Protein AF-A0A494XCS0-F1 (afdb_monomer_lite)

pLDDT: mean 84.13, std 21.23, range [32.09, 98.69]

Structure (mmCIF, N/CA/C/O backbone):
data_AF-A0A494XCS0-F1
#
_entry.id   AF-A0A494XCS0-F1
#
loop_
_atom_site.group_PDB
_atom_site.id
_atom_site.type_symbol
_atom_site.label_atom_id
_atom_site.label_alt_id
_atom_site.label_comp_id
_atom_site.label_asym_id
_atom_site.label_entity_id
_atom_site.label_seq_id
_atom_site.pdbx_PDB_ins_code
_atom_site.Cartn_x
_atom_site.Cartn_y
_atom_site.Cartn_z
_atom_site.occupancy
_atom_site.B_iso_or_equiv
_atom_site.auth_seq_id
_atom_site.auth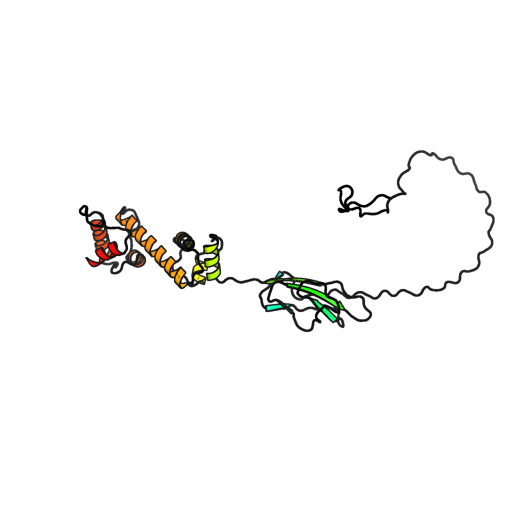_comp_id
_atom_site.auth_asym_id
_atom_site.auth_atom_id
_atom_site.pdbx_PDB_model_num
ATOM 1 N N . MET A 1 1 ? -34.981 42.886 50.801 1.00 44.25 1 MET A N 1
ATOM 2 C CA . MET A 1 1 ? -34.143 43.921 50.151 1.00 44.25 1 MET A CA 1
ATOM 3 C C . MET A 1 1 ? -32.702 43.506 50.412 1.00 44.25 1 MET A C 1
ATOM 5 O O . MET A 1 1 ? -32.389 43.327 51.576 1.00 44.25 1 MET A O 1
ATOM 9 N N . LEU A 1 2 ? -31.842 43.174 49.447 1.00 39.22 2 LEU A N 1
ATOM 10 C CA . LEU A 1 2 ? -31.643 43.667 48.072 1.00 39.22 2 LEU A CA 1
ATOM 11 C C . LEU A 1 2 ? -31.700 42.529 47.014 1.00 39.22 2 LEU A C 1
ATOM 13 O O . LEU A 1 2 ? -31.636 41.365 47.403 1.00 39.22 2 LEU A O 1
ATOM 17 N N . PRO A 1 3 ? -31.879 42.833 45.710 1.00 44.22 3 PRO A N 1
ATOM 18 C CA . PRO A 1 3 ? -32.123 41.836 44.663 1.00 44.22 3 PRO A CA 1
ATOM 19 C C . PRO A 1 3 ? -30.837 41.213 44.088 1.00 44.22 3 PRO A C 1
ATOM 21 O O . PRO A 1 3 ? -29.796 41.864 44.036 1.00 44.22 3 PRO A O 1
ATOM 24 N N . ASN A 1 4 ? -30.941 39.963 43.615 1.00 46.53 4 ASN A N 1
ATOM 25 C CA . ASN A 1 4 ? -29.882 39.249 42.890 1.00 46.53 4 ASN A CA 1
ATOM 26 C C . ASN A 1 4 ? -29.651 39.856 41.495 1.00 46.53 4 ASN A C 1
ATOM 28 O O . ASN A 1 4 ? -30.606 40.084 40.752 1.00 46.53 4 ASN A O 1
ATOM 32 N N . GLY A 1 5 ? -28.381 40.054 41.127 1.00 49.25 5 GLY A N 1
ATOM 33 C CA . GLY A 1 5 ? -27.958 40.261 39.739 1.00 49.25 5 GLY A CA 1
ATOM 34 C C . GLY A 1 5 ? -28.078 38.971 38.917 1.00 49.25 5 GLY A C 1
ATOM 35 O O . GLY A 1 5 ? -28.035 37.868 39.464 1.00 49.25 5 GLY A O 1
ATOM 36 N N . ALA A 1 6 ? -28.265 39.113 37.603 1.00 50.50 6 ALA A N 1
ATOM 37 C CA . ALA A 1 6 ? -28.628 38.041 36.668 1.00 50.50 6 ALA A CA 1
ATOM 38 C C . ALA A 1 6 ? -27.500 37.038 36.326 1.00 50.50 6 ALA A C 1
ATOM 40 O O . ALA A 1 6 ? -27.641 36.253 35.393 1.00 50.50 6 ALA A O 1
ATOM 41 N N . ASP A 1 7 ? -26.393 37.035 37.062 1.00 53.16 7 ASP A N 1
ATOM 42 C CA . ASP A 1 7 ? -25.199 36.234 36.782 1.00 53.16 7 ASP A CA 1
ATOM 43 C C . ASP A 1 7 ? -24.712 35.382 37.966 1.00 53.16 7 ASP A C 1
ATOM 45 O O . ASP A 1 7 ? -23.743 34.640 37.818 1.00 53.16 7 ASP A O 1
ATOM 49 N N . GLY A 1 8 ? -25.398 35.412 39.118 1.00 52.16 8 GLY A N 1
ATOM 50 C CA . GLY A 1 8 ? -25.237 34.415 40.189 1.00 52.16 8 GLY A CA 1
ATOM 51 C C . GLY A 1 8 ? -23.804 34.206 40.703 1.00 52.16 8 GLY A C 1
ATOM 52 O O . GLY A 1 8 ? -23.507 33.142 41.247 1.00 52.16 8 GLY A O 1
ATOM 53 N N . LYS A 1 9 ? -22.901 35.181 40.532 1.00 43.00 9 LYS A N 1
ATOM 54 C CA . LYS A 1 9 ? -21.470 35.009 40.805 1.00 43.00 9 LYS A CA 1
ATOM 55 C C . LYS A 1 9 ? -20.988 35.958 41.896 1.00 43.00 9 LYS A C 1
ATOM 57 O O . LYS A 1 9 ? -20.890 37.163 41.699 1.00 43.00 9 LYS A O 1
ATOM 62 N N . PHE A 1 10 ? -20.603 35.383 43.032 1.00 41.12 10 PHE A N 1
ATOM 63 C CA . PHE A 1 10 ? -19.776 36.042 44.041 1.00 41.12 10 PHE A CA 1
ATOM 64 C C . PHE A 1 10 ? -18.320 35.566 43.900 1.00 41.12 10 PHE A C 1
ATOM 66 O O . PHE A 1 10 ? -18.038 34.376 44.003 1.00 41.12 10 PHE A O 1
ATOM 73 N N . GLY A 1 11 ? -17.392 36.501 43.679 1.00 45.56 11 GLY A N 1
ATOM 74 C CA . GLY A 1 11 ? -16.050 36.446 44.281 1.00 45.56 11 GLY A CA 1
ATOM 75 C C . GLY A 1 11 ? -15.034 35.389 43.828 1.00 45.56 11 GLY A C 1
ATOM 76 O O . GLY A 1 11 ? -14.116 35.129 44.590 1.00 45.56 11 GLY A O 1
ATOM 77 N N . GLY A 1 12 ? -15.157 34.806 42.632 1.00 41.78 12 GLY A N 1
ATOM 78 C CA . GLY A 1 12 ? -14.080 34.099 41.918 1.00 41.78 12 GLY A CA 1
ATOM 79 C C . GLY A 1 12 ? -12.970 33.419 42.740 1.00 41.78 12 GLY A C 1
ATOM 80 O O . GLY A 1 12 ? -11.843 33.878 42.666 1.00 41.78 12 GLY A O 1
ATOM 81 N N . GLN A 1 13 ? -13.253 32.304 43.423 1.00 36.84 13 GLN A N 1
ATOM 82 C CA . GLN A 1 13 ? -12.322 31.194 43.707 1.00 36.84 13 GLN A CA 1
ATOM 83 C C . GLN A 1 13 ? -13.136 29.909 43.959 1.00 36.84 13 GLN A C 1
ATOM 85 O O . GLN A 1 13 ? -14.284 29.963 44.395 1.00 36.84 13 GLN A O 1
ATOM 90 N N . ALA A 1 14 ? -12.573 28.756 43.593 1.00 40.62 14 ALA A N 1
ATOM 91 C CA . ALA A 1 14 ? -13.267 27.475 43.492 1.00 40.62 14 ALA A CA 1
ATOM 92 C C . ALA A 1 14 ? -13.633 26.833 44.848 1.00 40.62 14 ALA A C 1
ATOM 94 O O . ALA A 1 14 ? -12.813 26.771 45.756 1.00 40.62 14 ALA A O 1
ATOM 95 N N . ASN A 1 15 ? -14.854 26.289 44.897 1.00 36.31 15 ASN A N 1
ATOM 96 C CA . ASN A 1 15 ? -15.324 25.107 45.632 1.00 36.31 15 ASN A CA 1
ATOM 97 C C . ASN A 1 15 ? -14.852 24.891 47.081 1.00 36.31 15 ASN A C 1
ATOM 99 O O . ASN A 1 15 ? -13.833 24.258 47.353 1.00 36.31 15 ASN A O 1
ATOM 103 N N . ALA A 1 16 ? -15.731 25.253 48.017 1.00 38.66 16 ALA A N 1
ATOM 104 C CA . ALA A 1 16 ? -15.763 24.666 49.347 1.00 38.66 16 ALA A CA 1
ATOM 105 C C . ALA A 1 16 ? -16.298 23.226 49.275 1.00 38.66 16 ALA A C 1
ATOM 107 O O . ALA A 1 16 ? -17.492 23.002 49.084 1.00 38.66 16 ALA A O 1
ATOM 108 N N . THR A 1 17 ? -15.430 22.234 49.466 1.00 44.25 17 THR A N 1
ATOM 109 C CA . THR A 1 17 ? -15.834 20.925 49.995 1.00 44.25 17 THR A CA 1
ATOM 110 C C . THR A 1 17 ? -14.647 20.281 50.703 1.00 44.25 17 THR A C 1
ATOM 112 O O . THR A 1 17 ? -13.853 19.587 50.077 1.00 44.25 17 THR A O 1
ATOM 115 N N . ARG A 1 18 ? -14.503 20.524 52.010 1.00 39.81 18 ARG A N 1
ATOM 116 C CA . ARG A 1 18 ? -13.923 19.560 52.956 1.00 39.81 18 ARG A CA 1
ATOM 117 C C . ARG A 1 18 ? -14.084 20.055 54.392 1.00 39.81 18 ARG A C 1
ATOM 119 O O . ARG A 1 18 ? -13.425 20.988 54.824 1.00 39.81 18 ARG A O 1
ATOM 126 N N . ASP A 1 19 ? -14.960 19.344 55.086 1.00 42.66 19 ASP A N 1
ATOM 127 C CA . ASP A 1 19 ? -14.614 18.738 56.368 1.00 42.66 19 ASP A CA 1
ATOM 128 C C . ASP A 1 19 ? -14.534 19.674 57.584 1.00 42.66 19 ASP A C 1
ATOM 130 O O . ASP A 1 19 ? -13.482 20.096 58.053 1.00 42.66 19 ASP A O 1
ATOM 134 N N . LEU A 1 20 ? -15.716 19.931 58.143 1.00 43.88 20 LEU A N 1
ATOM 135 C CA . LEU A 1 20 ? -15.980 20.580 59.429 1.00 43.88 20 LEU A CA 1
ATOM 136 C C . LEU A 1 20 ? -15.646 19.677 60.646 1.00 43.88 20 LEU A C 1
ATOM 138 O O . LEU A 1 20 ? -16.282 19.787 61.692 1.00 43.88 20 LEU A O 1
ATOM 142 N N . LEU A 1 21 ? -14.665 18.777 60.534 1.00 51.62 21 LEU A N 1
ATOM 143 C CA . LEU A 1 21 ? -14.328 17.778 61.558 1.00 51.62 21 LEU A CA 1
ATOM 144 C C . LEU A 1 21 ? -12.849 17.810 61.954 1.00 51.62 21 LEU A C 1
ATOM 146 O O . LEU A 1 21 ? -12.192 16.777 61.964 1.00 51.62 21 LEU A O 1
ATOM 150 N N . LEU A 1 22 ? -12.301 18.972 62.325 1.00 45.88 22 LEU A N 1
ATOM 151 C CA . LEU A 1 22 ? -11.052 18.966 63.098 1.00 45.88 22 LEU A CA 1
ATOM 152 C C . LEU A 1 22 ? -10.824 20.246 63.912 1.00 45.88 22 LEU A C 1
ATOM 154 O O . LEU 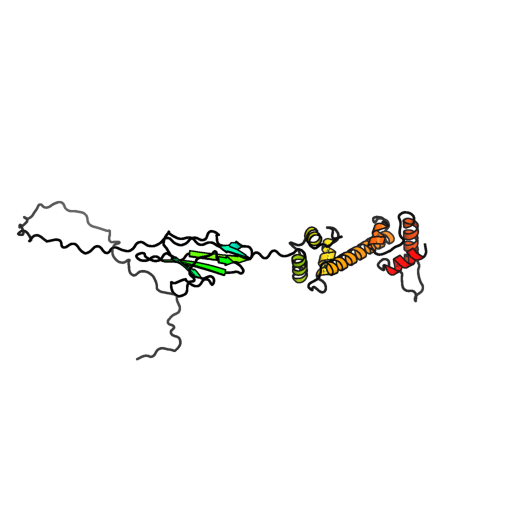A 1 22 ? -9.888 21.003 63.670 1.00 45.88 22 LEU A O 1
ATOM 158 N N . THR A 1 23 ? -11.650 20.485 64.930 1.00 42.84 23 THR A N 1
ATOM 159 C CA . THR A 1 23 ? -11.300 21.426 66.004 1.00 42.84 23 THR A CA 1
ATOM 160 C C . THR A 1 23 ? -11.592 20.821 67.373 1.00 42.84 23 THR A C 1
ATOM 162 O O . THR A 1 23 ? -12.741 20.589 67.734 1.00 42.84 23 THR A O 1
ATOM 165 N N . GLY A 1 24 ? -10.525 20.604 68.153 1.00 44.47 24 GLY A N 1
ATOM 166 C CA . GLY A 1 24 ? -10.628 20.568 69.613 1.00 44.47 24 GLY A CA 1
ATOM 167 C C . GLY A 1 24 ? -9.904 19.449 70.361 1.00 44.47 24 GLY A C 1
ATOM 168 O O . GLY A 1 24 ? -10.514 18.908 71.273 1.00 44.47 24 GLY A O 1
ATOM 169 N N . ALA A 1 25 ? -8.642 19.099 70.055 1.00 43.03 25 ALA A N 1
ATOM 170 C CA . ALA A 1 25 ? -7.851 18.290 71.006 1.00 43.03 25 ALA A CA 1
ATOM 171 C C . ALA A 1 25 ? -6.312 18.335 70.864 1.00 43.03 25 ALA A C 1
ATOM 173 O O . ALA A 1 25 ? -5.657 17.351 71.172 1.00 43.03 25 ALA A O 1
ATOM 174 N N . TYR A 1 26 ? -5.699 19.439 70.440 1.00 36.28 26 TYR A N 1
ATOM 175 C CA . TYR A 1 26 ? -4.240 19.657 70.502 1.00 36.28 26 TYR A CA 1
ATOM 176 C C . TYR A 1 26 ? -4.077 21.193 70.553 1.00 36.28 26 TYR A C 1
ATOM 178 O O . TYR A 1 26 ? -4.692 21.863 69.739 1.00 36.28 26 TYR A O 1
ATOM 186 N N . GLU A 1 27 ? -3.412 21.897 71.471 1.00 37.56 27 GLU A N 1
ATOM 187 C CA . GLU A 1 27 ? -2.329 21.605 72.401 1.00 37.56 27 GLU A CA 1
ATOM 188 C C . GLU A 1 27 ? -2.385 22.635 73.553 1.00 37.56 27 GLU A C 1
ATOM 190 O O . GLU A 1 27 ? -2.537 23.831 73.314 1.00 37.56 27 GLU A O 1
ATOM 195 N N . ALA A 1 28 ? -2.198 22.207 74.801 1.00 36.50 28 ALA A N 1
ATOM 196 C CA . ALA A 1 28 ? -1.764 23.098 75.878 1.00 36.50 28 ALA A CA 1
ATOM 197 C C . ALA A 1 28 ? -0.817 22.322 76.797 1.00 36.50 28 ALA A C 1
ATOM 199 O O . ALA A 1 28 ? -1.222 21.716 77.787 1.00 36.50 28 ALA A O 1
ATOM 200 N N . LYS A 1 29 ? 0.469 22.300 76.439 1.00 37.88 29 LYS A N 1
ATOM 201 C CA . LYS A 1 29 ? 1.543 21.957 77.373 1.00 37.88 29 LYS A CA 1
ATOM 202 C C . LYS A 1 29 ? 2.284 23.242 77.703 1.00 37.88 29 LYS A C 1
ATOM 204 O O . LYS A 1 29 ? 2.969 23.758 76.830 1.00 37.88 29 LYS A O 1
ATOM 209 N N . GLN A 1 30 ? 2.179 23.711 78.947 1.00 33.72 30 GLN A N 1
ATOM 210 C CA . GLN A 1 30 ? 3.335 24.016 79.799 1.00 33.72 30 GLN A CA 1
ATOM 211 C C . GLN A 1 30 ? 2.914 24.514 81.197 1.00 33.72 30 GLN A C 1
ATOM 213 O O . GLN A 1 30 ? 2.003 25.320 81.332 1.00 33.72 30 GLN A O 1
ATOM 218 N N . GLN A 1 31 ? 3.672 24.036 82.194 1.00 38.94 31 GLN A N 1
ATOM 219 C CA . GLN A 1 31 ? 3.779 24.476 83.597 1.00 38.94 31 GLN A CA 1
ATOM 220 C C . GLN A 1 31 ? 2.720 24.003 84.613 1.00 38.94 31 GLN A C 1
ATOM 222 O O . GLN A 1 31 ? 1.804 24.735 84.964 1.00 38.94 31 GLN A O 1
ATOM 227 N N . TYR A 1 32 ? 2.963 22.835 85.227 1.00 45.12 32 TYR A N 1
ATOM 228 C CA . TYR A 1 32 ? 2.692 22.639 86.659 1.00 45.12 32 TYR A CA 1
ATOM 229 C C . TYR A 1 32 ? 3.578 21.526 87.257 1.00 45.12 32 TYR A C 1
ATOM 231 O O . TYR A 1 32 ? 3.735 20.460 86.664 1.00 45.12 32 TYR A O 1
ATOM 239 N N . VAL A 1 33 ? 4.175 21.801 88.422 1.00 39.00 33 VAL A N 1
ATOM 240 C CA . VAL A 1 33 ? 5.059 20.928 89.225 1.00 39.00 33 VAL A CA 1
ATOM 241 C C . VAL A 1 33 ? 4.257 20.441 90.445 1.00 39.00 33 VAL A C 1
ATOM 243 O O . VAL A 1 33 ? 3.509 21.242 91.006 1.00 39.00 33 VAL A O 1
ATOM 246 N N . PRO A 1 34 ? 4.357 19.168 90.879 1.00 44.22 34 PRO A N 1
ATOM 247 C CA . PRO A 1 34 ? 3.376 18.589 91.794 1.00 44.22 34 PRO A CA 1
ATOM 248 C C . PRO A 1 34 ? 3.700 18.879 93.267 1.00 44.22 34 PRO A C 1
ATOM 250 O O . PRO A 1 34 ? 4.863 18.786 93.663 1.00 44.22 34 PRO A O 1
ATOM 253 N N . PRO A 1 35 ? 2.687 19.082 94.127 1.00 39.09 35 PRO A N 1
ATOM 254 C CA . PRO A 1 35 ? 2.789 18.765 95.540 1.00 39.09 35 PRO A CA 1
ATOM 255 C C . PRO A 1 35 ? 2.138 17.404 95.842 1.00 39.09 35 PRO A C 1
ATOM 257 O O . PRO A 1 35 ? 1.202 16.962 95.177 1.00 39.09 35 PRO A O 1
ATOM 260 N N . GLY A 1 36 ? 2.702 16.708 96.830 1.00 37.69 36 GLY A N 1
ATOM 261 C CA . GLY A 1 36 ? 2.400 15.320 97.170 1.00 37.69 36 GLY A CA 1
ATOM 262 C C . GLY A 1 36 ? 0.982 15.036 97.681 1.00 37.69 36 GLY A C 1
ATOM 263 O O . GLY A 1 36 ? 0.208 15.929 98.012 1.00 37.69 36 GLY A O 1
ATOM 264 N N . LYS A 1 37 ? 0.679 13.732 97.749 1.00 42.69 37 LYS A N 1
ATOM 265 C CA . LYS A 1 37 ? -0.564 13.122 98.254 1.00 42.69 37 LYS A CA 1
ATOM 266 C C . LYS A 1 37 ? -1.113 13.785 99.530 1.00 42.69 37 LYS A C 1
ATOM 268 O O . LYS A 1 37 ? -0.420 13.782 100.546 1.00 42.69 37 LYS A O 1
ATOM 273 N N . PRO A 1 38 ? -2.418 14.101 99.544 1.00 36.12 38 PRO A N 1
ATOM 274 C CA . PRO A 1 38 ? -3.257 13.986 100.732 1.00 36.12 38 PRO A CA 1
ATOM 275 C C . PRO A 1 38 ? -4.215 12.784 100.619 1.00 36.12 38 PRO A C 1
ATOM 277 O O . PRO A 1 38 ? -4.788 12.508 99.566 1.00 36.12 38 PRO A O 1
ATOM 280 N N . SER A 1 39 ? -4.365 12.059 101.728 1.00 36.59 39 SER A N 1
ATOM 281 C CA . SER A 1 39 ? -5.284 10.929 101.913 1.00 36.59 39 SER A CA 1
ATOM 282 C C . SER A 1 39 ? -6.772 11.321 101.906 1.00 36.59 39 SER A C 1
ATOM 284 O O . SER A 1 39 ? -7.140 12.442 102.240 1.00 36.59 39 SER A O 1
ATOM 286 N N . LYS A 1 40 ? -7.580 10.308 101.557 1.00 40.75 40 LYS A N 1
ATOM 287 C CA . LYS A 1 40 ? -9.049 10.153 101.460 1.00 40.75 40 LYS A CA 1
ATOM 288 C C . LYS A 1 40 ? -9.952 11.024 102.361 1.00 40.75 40 LYS A C 1
ATOM 290 O O . LYS A 1 40 ? -9.694 11.173 103.552 1.00 40.75 40 LYS A O 1
ATOM 295 N N . LYS A 1 41 ? -11.120 11.401 101.815 1.00 32.09 41 LYS A N 1
ATOM 296 C CA . LYS A 1 41 ? -12.371 11.708 102.546 1.00 32.09 41 LYS A CA 1
ATOM 297 C C . LYS A 1 41 ? -13.424 10.619 102.205 1.00 32.09 41 LYS A C 1
ATOM 299 O O . LYS A 1 41 ? -13.352 10.119 101.085 1.00 32.09 41 LYS A O 1
ATOM 304 N N . PRO A 1 42 ? -14.312 10.190 103.130 1.00 42.06 42 PRO A N 1
ATOM 305 C CA . PRO A 1 42 ? -15.092 8.951 102.992 1.00 42.06 42 PRO A CA 1
ATOM 306 C C . PRO A 1 42 ? -16.210 9.028 101.946 1.00 42.06 42 PRO A C 1
ATOM 308 O O . PRO A 1 42 ? -16.810 10.083 101.758 1.00 42.06 42 PRO A O 1
ATOM 311 N N . GLU A 1 43 ? -16.454 7.884 101.314 1.00 40.22 43 GLU A N 1
ATOM 312 C CA . GLU A 1 43 ? -17.456 7.594 100.285 1.00 40.22 43 GLU A CA 1
ATOM 313 C C . GLU A 1 43 ? -18.791 7.236 100.963 1.00 40.22 43 GLU A C 1
ATOM 315 O O . GLU A 1 43 ? -18.814 6.441 101.903 1.00 40.22 43 GLU A O 1
ATOM 320 N N . GLU A 1 44 ? -19.878 7.878 100.541 1.00 42.22 44 GLU A N 1
ATOM 321 C CA . GLU A 1 44 ? -21.247 7.636 101.013 1.00 42.22 44 GLU A CA 1
ATOM 322 C C . GLU A 1 44 ? -21.906 6.665 100.016 1.00 42.22 44 GLU A C 1
ATOM 324 O O . GLU A 1 44 ? -21.956 6.962 98.824 1.00 42.22 44 GLU A O 1
ATOM 329 N N . GLU A 1 45 ? -22.315 5.472 100.466 1.00 42.69 45 GLU A N 1
ATOM 330 C CA . GLU A 1 45 ? -22.890 4.434 99.593 1.00 42.69 45 GLU A CA 1
ATOM 331 C C . GLU A 1 45 ? -24.277 4.844 99.066 1.00 42.69 45 GLU A C 1
ATOM 333 O O . GLU A 1 45 ? -25.216 5.061 99.833 1.00 42.69 45 GLU A O 1
ATOM 338 N N . GLU A 1 46 ? -24.411 4.911 97.740 1.00 43.00 46 GLU A N 1
ATOM 339 C CA . GLU A 1 46 ? -25.680 5.121 97.038 1.00 43.00 46 GLU A CA 1
ATOM 340 C C . GLU A 1 46 ? -26.479 3.794 96.965 1.00 43.00 46 GLU A C 1
ATOM 342 O O . GLU A 1 46 ? -25.890 2.738 96.711 1.00 43.00 46 GLU A O 1
ATOM 347 N N . PRO A 1 47 ? -27.809 3.787 97.189 1.00 49.91 47 PRO A N 1
ATOM 348 C CA . PRO A 1 47 ? -28.608 2.558 97.155 1.00 49.91 47 PRO A CA 1
ATOM 349 C C . PRO A 1 47 ? -28.672 1.931 95.744 1.00 49.91 47 PRO A C 1
ATOM 351 O O . PRO A 1 47 ? -28.646 2.652 94.745 1.00 49.91 47 PRO A O 1
ATOM 354 N N . PRO A 1 48 ? -28.798 0.592 95.623 1.00 51.94 48 PRO A N 1
ATOM 355 C CA . PRO A 1 48 ? -28.662 -0.096 94.341 1.00 51.94 48 PRO A CA 1
ATOM 356 C C . PRO A 1 48 ? -29.804 0.225 93.362 1.00 51.94 48 PRO A C 1
ATOM 358 O O . PRO A 1 48 ? -30.986 0.138 93.701 1.00 51.94 48 PRO A O 1
ATOM 361 N N . ALA A 1 49 ? -29.431 0.544 92.120 1.00 51.38 49 ALA A N 1
ATOM 362 C CA . ALA A 1 49 ? -30.339 0.808 91.005 1.00 51.38 49 ALA A CA 1
ATOM 363 C C . ALA A 1 49 ? -31.147 -0.445 90.580 1.00 51.38 49 ALA A C 1
ATOM 365 O O . ALA A 1 49 ? -30.629 -1.564 90.648 1.00 51.38 49 ALA A O 1
ATOM 366 N N . PRO A 1 50 ? -32.400 -0.292 90.102 1.00 52.25 50 PRO A N 1
ATOM 367 C CA . PRO A 1 50 ? -33.219 -1.414 89.646 1.00 52.25 50 PRO A CA 1
ATOM 368 C C . PRO A 1 50 ? -32.655 -2.060 88.368 1.00 52.25 50 PRO A C 1
ATOM 370 O O . PRO A 1 50 ? -32.162 -1.379 87.469 1.00 52.25 50 PRO A O 1
ATOM 373 N N . ALA A 1 51 ? -32.751 -3.390 88.281 1.00 53.56 51 ALA A N 1
ATOM 374 C CA . ALA A 1 51 ? -32.226 -4.184 87.173 1.00 53.56 51 ALA A CA 1
ATOM 375 C C . ALA A 1 51 ? -32.868 -3.813 85.819 1.00 53.56 51 ALA A C 1
ATOM 377 O O . ALA A 1 51 ? -34.087 -3.873 85.652 1.00 53.56 51 ALA A O 1
ATOM 378 N N . SER A 1 52 ? -32.023 -3.471 84.843 1.00 51.69 52 SER A N 1
ATOM 379 C CA . SER A 1 52 ? -32.411 -3.198 83.456 1.00 51.69 52 SER A CA 1
ATOM 380 C C . SER A 1 52 ? -32.765 -4.499 82.729 1.00 51.69 52 SER A C 1
ATOM 382 O O . SER A 1 52 ? -31.952 -5.423 82.669 1.00 51.69 52 SER A O 1
ATOM 384 N N . THR A 1 53 ? -33.972 -4.585 82.168 1.00 52.97 53 THR A N 1
ATOM 385 C CA . THR A 1 53 ? -34.368 -5.684 81.276 1.00 52.97 53 THR A CA 1
ATOM 386 C C . THR A 1 53 ? -33.986 -5.320 79.840 1.00 52.97 53 THR A C 1
ATOM 388 O O . THR A 1 53 ? -34.485 -4.354 79.270 1.00 52.97 53 THR A O 1
ATOM 391 N N . TYR A 1 54 ? -33.054 -6.077 79.259 1.00 60.12 54 TYR A N 1
ATOM 392 C CA . TYR A 1 54 ? -32.617 -5.908 77.872 1.00 60.12 54 TYR A CA 1
ATOM 393 C C . TYR A 1 54 ? -33.712 -6.392 76.912 1.00 60.12 54 TYR A C 1
ATOM 395 O O . TYR A 1 54 ? -34.048 -7.576 76.900 1.00 60.12 54 TYR A O 1
ATOM 403 N N . VAL A 1 55 ? -34.254 -5.487 76.094 1.00 59.97 55 VAL A N 1
ATOM 404 C CA . VAL A 1 55 ? -35.080 -5.845 74.932 1.00 59.97 55 VAL A CA 1
ATOM 405 C C . VAL A 1 55 ? -34.152 -5.888 73.710 1.00 59.97 55 VAL A C 1
ATOM 407 O O . VAL A 1 55 ? -33.553 -4.857 73.396 1.00 59.97 55 VAL A O 1
ATOM 410 N N . PRO A 1 56 ? -33.983 -7.036 73.025 1.00 60.69 56 PRO A N 1
ATOM 411 C CA . PRO A 1 56 ? -33.143 -7.106 71.835 1.00 60.69 56 PRO A CA 1
ATOM 412 C C . PRO A 1 56 ? -33.733 -6.241 70.717 1.00 60.69 56 PRO A C 1
ATOM 414 O O . PRO A 1 56 ? -34.908 -6.354 70.366 1.00 60.69 56 PRO A O 1
ATOM 417 N N . ILE A 1 57 ? -32.899 -5.364 70.164 1.00 68.62 57 ILE A N 1
ATOM 418 C CA . ILE A 1 57 ? -33.201 -4.566 68.972 1.00 68.62 57 ILE A CA 1
ATOM 419 C C . ILE A 1 57 ? -33.249 -5.547 67.783 1.00 68.62 57 ILE A C 1
ATOM 421 O O . ILE A 1 57 ? -32.342 -6.376 67.688 1.00 68.62 57 ILE A O 1
ATOM 425 N N . PRO A 1 58 ? -34.258 -5.513 66.888 1.00 64.00 58 PRO A N 1
ATOM 426 C CA . PRO A 1 58 ? -34.277 -6.398 65.727 1.00 64.00 58 PRO A CA 1
ATOM 427 C C . PRO A 1 58 ? -33.035 -6.163 64.860 1.00 64.00 58 PRO A C 1
ATOM 429 O O . PRO A 1 58 ? -32.704 -5.027 64.517 1.00 64.00 58 PRO A O 1
ATOM 432 N N . GLU A 1 59 ? -32.339 -7.248 64.534 1.00 64.38 59 GLU A N 1
ATOM 433 C CA . GLU A 1 59 ? -31.121 -7.239 63.732 1.00 64.38 59 GLU A CA 1
ATOM 434 C C . GLU A 1 59 ? -31.445 -6.760 62.309 1.00 64.38 59 GLU A C 1
ATOM 436 O O . GLU A 1 59 ? -32.228 -7.377 61.584 1.00 64.38 59 GLU A O 1
ATOM 441 N N . VAL A 1 60 ? -30.879 -5.619 61.908 1.00 63.91 60 VAL A N 1
ATOM 442 C CA . VAL A 1 60 ? -31.006 -5.111 60.538 1.00 63.91 60 VAL A CA 1
ATOM 443 C C . VAL A 1 60 ? -30.119 -5.975 59.644 1.00 63.91 60 VAL A C 1
ATOM 445 O O . VAL A 1 60 ? -28.929 -5.709 59.492 1.00 63.91 60 VAL A O 1
ATOM 448 N N . VAL A 1 61 ? -30.689 -7.030 59.063 1.00 68.56 61 VAL A N 1
ATOM 449 C CA . VAL A 1 61 ? -30.011 -7.859 58.060 1.00 68.56 61 VAL A CA 1
ATOM 450 C C . VAL A 1 61 ? -29.819 -7.049 56.779 1.00 68.56 61 VAL A C 1
ATOM 452 O O . VAL A 1 61 ? -30.745 -6.847 55.994 1.00 68.56 61 VAL A O 1
ATOM 455 N N . THR A 1 62 ? -28.611 -6.534 56.564 1.00 70.44 62 THR A N 1
ATOM 456 C CA . THR A 1 62 ? -28.255 -5.885 55.302 1.00 70.44 62 THR A CA 1
ATOM 457 C C . THR A 1 62 ? -28.074 -6.961 54.222 1.00 70.44 62 THR A C 1
ATOM 459 O O . THR A 1 62 ? -27.268 -7.875 54.403 1.00 70.44 62 THR A O 1
ATOM 462 N N . PRO A 1 63 ? -28.821 -6.911 53.101 1.00 78.69 63 PRO A N 1
ATOM 463 C CA . PRO A 1 63 ? -28.678 -7.910 52.049 1.00 78.69 63 PRO A CA 1
ATOM 464 C C . PRO A 1 63 ? -27.271 -7.858 51.443 1.00 78.69 63 PRO A C 1
ATOM 466 O O . PRO A 1 63 ? -26.727 -6.775 51.205 1.00 78.69 63 PRO A O 1
ATOM 469 N N . SER A 1 64 ? -26.691 -9.033 51.187 1.00 88.69 64 SER A N 1
ATOM 470 C CA . SER A 1 64 ? -25.379 -9.163 50.542 1.00 88.69 64 SER A CA 1
ATOM 471 C C . SER A 1 64 ? -25.413 -8.609 49.110 1.00 88.69 64 SER A C 1
ATOM 473 O O . SER A 1 64 ? -26.435 -8.712 48.424 1.00 88.69 64 SER A O 1
ATOM 475 N N . GLN A 1 65 ? -24.308 -8.005 48.666 1.00 94.56 65 GLN A N 1
ATOM 476 C CA . GLN A 1 65 ? -24.168 -7.442 47.320 1.00 94.56 65 GLN A CA 1
ATOM 477 C C . GLN A 1 65 ? -23.662 -8.497 46.333 1.00 94.56 65 GLN A C 1
ATOM 479 O O . GLN A 1 65 ? -22.762 -9.274 46.653 1.00 94.56 65 GLN A O 1
ATOM 484 N N . LEU A 1 66 ? -24.238 -8.526 45.130 1.00 96.75 66 LEU A N 1
ATOM 485 C CA . LEU A 1 66 ? -23.758 -9.377 44.044 1.00 96.75 66 LEU A CA 1
ATOM 486 C C . LEU A 1 66 ? -22.361 -8.965 43.571 1.00 96.75 66 LEU A C 1
ATOM 488 O O . LEU A 1 66 ? -22.038 -7.781 43.490 1.00 96.75 66 LEU A O 1
ATOM 492 N N . ALA A 1 67 ? -21.561 -9.956 43.176 1.00 97.06 67 ALA A N 1
ATOM 493 C CA . ALA A 1 67 ? -20.307 -9.703 42.480 1.00 97.06 67 ALA A CA 1
ATOM 494 C C . ALA A 1 67 ? -20.557 -9.030 41.120 1.00 97.06 67 ALA A C 1
ATOM 496 O O . ALA A 1 67 ? -21.524 -9.352 40.422 1.00 97.06 67 ALA A O 1
ATOM 497 N N . THR A 1 68 ? -19.661 -8.119 40.742 1.00 98.12 68 THR A N 1
ATOM 498 C CA . THR A 1 68 ? -19.661 -7.451 39.435 1.00 98.12 68 THR A CA 1
ATOM 499 C C . THR A 1 68 ? -19.582 -8.481 38.303 1.00 98.12 68 THR A C 1
ATOM 501 O O . THR A 1 68 ? -18.774 -9.410 38.400 1.00 98.12 68 THR A O 1
ATOM 504 N N . PRO A 1 69 ? -20.379 -8.334 37.226 1.00 98.19 69 PRO A N 1
ATOM 505 C CA . PRO A 1 69 ? -20.229 -9.152 36.033 1.00 98.19 69 PRO A CA 1
ATOM 506 C C . PRO A 1 69 ? -18.808 -9.096 35.474 1.00 98.19 69 PRO A C 1
ATOM 508 O O . PRO A 1 69 ? -18.103 -8.095 35.618 1.00 98.19 69 PRO A O 1
ATOM 511 N N . THR A 1 70 ? -18.413 -10.150 34.776 1.00 98.12 70 THR A N 1
ATOM 512 C CA . THR A 1 70 ? -17.156 -10.213 34.033 1.00 98.12 70 THR A CA 1
ATOM 513 C C . THR A 1 70 ? -17.428 -10.377 32.546 1.00 98.12 70 THR A C 1
ATOM 515 O O . THR A 1 70 ? -18.384 -11.042 32.149 1.00 98.12 70 THR A O 1
ATOM 518 N N . ALA A 1 71 ? -16.573 -9.773 31.725 1.00 98.19 71 ALA A N 1
ATOM 519 C CA . ALA A 1 71 ? -16.466 -10.082 30.306 1.00 98.19 71 ALA A CA 1
ATOM 520 C C . ALA A 1 71 ? -15.341 -11.106 30.103 1.00 98.19 71 ALA A C 1
ATOM 522 O O . ALA A 1 71 ? -14.320 -11.047 30.792 1.00 98.19 71 ALA A O 1
ATOM 523 N N . ASP A 1 72 ? -15.517 -12.028 29.162 1.00 97.69 72 ASP A N 1
ATOM 524 C CA . ASP A 1 72 ? -14.482 -12.980 28.741 1.00 97.69 72 ASP A CA 1
ATOM 525 C C . ASP A 1 72 ? -13.289 -12.294 28.058 1.00 97.69 72 ASP A C 1
ATOM 527 O O . ASP A 1 72 ? -12.148 -12.740 28.189 1.00 97.69 72 ASP A O 1
ATOM 531 N N . LEU A 1 73 ? -13.551 -11.184 27.368 1.00 97.06 73 LEU A N 1
ATOM 532 C CA . LEU A 1 73 ? -12.564 -10.396 26.653 1.00 97.06 73 LEU A CA 1
ATOM 533 C C . LEU A 1 73 ? -12.276 -9.078 27.373 1.00 97.06 73 LEU A C 1
ATOM 535 O O . LEU A 1 73 ? -13.175 -8.269 27.612 1.00 97.06 73 LEU A O 1
ATOM 539 N N . ALA A 1 74 ? -11.000 -8.823 27.663 1.00 95.25 74 ALA A N 1
ATOM 540 C CA . ALA A 1 74 ? -10.562 -7.536 28.191 1.00 95.25 74 ALA A CA 1
ATOM 541 C C . ALA A 1 74 ? -10.828 -6.398 27.190 1.00 95.25 74 ALA A C 1
ATOM 543 O O . ALA A 1 74 ? -10.764 -6.595 25.977 1.00 95.25 74 ALA A O 1
ATOM 544 N N . SER A 1 75 ? -11.090 -5.196 27.708 1.00 96.81 75 SER A N 1
ATOM 545 C CA . SER A 1 75 ? -11.193 -3.976 26.900 1.00 96.81 75 SER A CA 1
ATOM 546 C C . SER A 1 75 ? -9.979 -3.796 25.992 1.00 96.81 75 SER A C 1
ATOM 548 O O . SER A 1 75 ? -8.846 -4.058 26.399 1.00 96.81 75 SER A O 1
ATOM 550 N N . GLY A 1 76 ? -10.202 -3.268 24.794 1.00 95.88 76 GLY A N 1
ATOM 551 C CA . GLY A 1 76 ? -9.125 -2.988 23.858 1.00 95.88 76 GLY A CA 1
ATOM 552 C C . GLY A 1 76 ? -9.557 -3.078 22.408 1.00 95.88 76 GLY A C 1
ATOM 553 O O . GLY A 1 76 ? -10.732 -2.941 22.068 1.00 95.88 76 GLY A O 1
ATOM 554 N N . VAL A 1 77 ? -8.568 -3.281 21.547 1.00 94.81 77 VAL A N 1
ATOM 555 C CA . VAL A 1 77 ? -8.789 -3.326 20.108 1.00 94.81 77 VAL A CA 1
ATOM 556 C C . VAL A 1 77 ? -9.101 -4.754 19.677 1.00 94.81 77 VAL A C 1
ATOM 558 O O . VAL A 1 77 ? -8.366 -5.682 20.009 1.00 94.81 77 VAL A O 1
ATOM 561 N N . VAL A 1 78 ? -10.193 -4.925 18.942 1.00 95.44 78 VAL A N 1
ATOM 562 C CA . VAL A 1 78 ? -10.719 -6.220 18.495 1.00 95.44 78 VAL A CA 1
ATOM 563 C C . VAL A 1 78 ? -11.023 -6.186 17.001 1.00 95.44 78 VAL A C 1
ATOM 565 O O . VAL A 1 78 ? -11.053 -5.121 16.389 1.00 95.44 78 VAL A O 1
ATOM 568 N N . GLN A 1 79 ? -11.236 -7.340 16.376 1.00 92.69 79 GLN A N 1
ATOM 569 C CA . GLN A 1 79 ? -11.683 -7.378 14.982 1.00 92.69 79 GLN A CA 1
ATOM 570 C C . GLN A 1 79 ? -13.201 -7.169 14.908 1.00 92.69 79 GLN A C 1
ATOM 572 O O . GLN A 1 79 ? -13.936 -7.486 15.842 1.00 92.69 79 GLN A O 1
ATOM 577 N N . SER A 1 80 ? -13.694 -6.637 13.787 1.00 92.81 80 SER A N 1
ATOM 578 C CA . SER A 1 80 ? -15.144 -6.546 13.581 1.00 92.81 80 SER A CA 1
ATOM 579 C C . SER A 1 80 ? -15.758 -7.949 13.568 1.00 92.81 80 SER A C 1
ATOM 581 O O . SER A 1 80 ? -15.253 -8.843 12.890 1.00 92.81 80 SER A O 1
ATOM 583 N N . GLY A 1 81 ? -16.828 -8.147 14.337 1.00 93.44 81 GLY A N 1
ATOM 584 C CA . GLY A 1 81 ? -17.492 -9.441 14.509 1.00 93.44 81 GLY A CA 1
ATOM 585 C C . GLY A 1 81 ? -17.036 -10.235 15.737 1.00 93.44 81 GLY A C 1
ATOM 586 O O . GLY A 1 81 ? -17.592 -11.303 15.990 1.00 93.44 81 GLY A O 1
ATOM 587 N N . THR A 1 82 ? -16.074 -9.733 16.521 1.00 96.50 82 THR A N 1
ATOM 588 C CA . THR A 1 82 ? -15.683 -10.357 17.794 1.00 96.50 82 THR A CA 1
ATOM 589 C C . THR A 1 82 ? -16.888 -10.482 18.730 1.00 96.50 82 THR A C 1
ATOM 591 O O . THR A 1 82 ? -17.663 -9.541 18.889 1.00 96.50 82 THR A O 1
ATOM 594 N N . GLN A 1 83 ? -17.046 -11.653 19.346 1.00 97.75 83 GLN A N 1
ATOM 595 C CA . GLN A 1 83 ? -18.106 -11.938 20.309 1.00 97.75 83 GLN A CA 1
ATOM 596 C C . GLN A 1 83 ? -17.571 -11.788 21.732 1.00 97.75 83 GLN A C 1
ATOM 598 O O . GLN A 1 83 ? -16.527 -12.350 22.051 1.00 97.75 83 GLN A O 1
ATOM 603 N N . VAL A 1 84 ? -18.293 -11.041 22.565 1.00 98.19 84 VAL A N 1
ATOM 604 C CA . VAL A 1 84 ? -17.990 -10.838 23.984 1.00 98.19 84 VAL A CA 1
ATOM 605 C C . VAL A 1 84 ? -19.051 -11.541 24.816 1.00 98.19 84 VAL A C 1
ATOM 607 O O . VAL A 1 84 ? -20.242 -11.229 24.716 1.00 98.19 84 VAL A O 1
ATOM 610 N N . SER A 1 85 ? -18.618 -12.478 25.648 1.00 98.44 85 SER A N 1
ATOM 611 C CA . SER A 1 85 ? -19.478 -13.206 26.572 1.00 98.44 85 SER A CA 1
ATOM 612 C C . SER A 1 85 ? -19.422 -12.584 27.960 1.00 98.44 85 SER A C 1
ATOM 614 O O . SER A 1 85 ? -18.347 -12.316 28.495 1.00 98.44 85 SER A O 1
ATOM 616 N N . LEU A 1 86 ? -20.588 -12.391 28.572 1.00 98.50 86 LEU A N 1
ATOM 617 C CA . LEU A 1 86 ? -20.712 -11.910 29.944 1.00 98.50 86 LEU A CA 1
ATOM 618 C C . LEU A 1 86 ? -21.005 -13.067 30.901 1.00 98.50 86 LEU A C 1
ATOM 620 O O . LEU A 1 86 ? -21.706 -14.018 30.556 1.00 98.50 86 LEU A O 1
ATOM 624 N N . SER A 1 87 ? -20.475 -12.984 32.116 1.00 98.12 87 SER A N 1
ATOM 625 C CA . SER A 1 87 ? -20.708 -13.947 33.194 1.00 98.12 87 SER A CA 1
ATOM 626 C C . SER A 1 87 ? -20.976 -13.230 34.513 1.00 98.12 87 SER A C 1
ATOM 628 O O . SER A 1 87 ? -20.474 -12.137 34.759 1.00 98.12 87 SER A O 1
ATOM 630 N N . ALA A 1 88 ? -21.789 -13.843 35.370 1.00 97.19 88 ALA A N 1
ATOM 631 C CA . ALA A 1 88 ? -22.100 -13.350 36.708 1.00 97.19 88 ALA A CA 1
ATOM 632 C C . ALA A 1 88 ? -22.339 -14.529 37.660 1.00 97.19 88 ALA A C 1
ATOM 634 O O . ALA A 1 88 ? -22.274 -15.695 37.266 1.00 97.19 88 ALA A O 1
ATOM 635 N N . THR A 1 89 ? -22.620 -14.215 38.925 1.00 95.88 89 THR A N 1
ATOM 636 C CA . THR A 1 89 ? -23.000 -15.211 39.936 1.00 95.88 89 THR A CA 1
ATOM 637 C C . THR A 1 89 ? -24.198 -16.039 39.454 1.00 95.88 89 THR A C 1
ATOM 639 O O . THR A 1 89 ? -25.156 -15.492 38.910 1.00 95.88 89 THR A O 1
ATOM 642 N N . SER A 1 90 ? -24.156 -17.360 39.656 1.00 94.75 90 SER A N 1
ATOM 643 C CA . SER A 1 90 ? -25.237 -18.266 39.249 1.00 94.75 90 SER A CA 1
ATOM 644 C C . SER A 1 90 ? -26.585 -17.840 39.841 1.00 94.75 90 SER A C 1
ATOM 646 O O . SER A 1 90 ? -26.695 -17.658 41.050 1.00 94.75 90 SER A O 1
ATOM 648 N N . GLY A 1 91 ? -27.612 -17.740 38.994 1.00 93.62 91 GLY A N 1
ATOM 649 C CA . GLY A 1 91 ? -28.955 -17.286 39.378 1.00 93.62 91 GLY A CA 1
ATOM 650 C C . GLY A 1 91 ? -29.191 -15.781 39.216 1.00 93.62 91 GLY A C 1
ATOM 651 O O . GLY A 1 91 ? -30.342 -15.350 39.266 1.00 93.62 91 GLY A O 1
ATOM 652 N N . ALA A 1 92 ? -28.145 -14.989 38.960 1.00 97.19 92 ALA A N 1
ATOM 653 C CA . ALA A 1 92 ? -28.290 -13.575 38.645 1.00 97.19 92 ALA A CA 1
ATOM 654 C C . ALA A 1 92 ? -28.644 -13.356 37.165 1.00 97.19 92 ALA A C 1
ATOM 656 O O . ALA A 1 92 ? -28.136 -14.029 36.268 1.00 97.19 92 ALA A O 1
ATOM 657 N N . THR A 1 93 ? -29.490 -12.361 36.906 1.00 98.25 93 THR A N 1
ATOM 658 C CA . THR A 1 93 ? -29.770 -11.836 35.565 1.00 98.25 93 THR A CA 1
ATOM 659 C C . THR A 1 93 ? -28.825 -10.677 35.272 1.00 98.25 93 THR A C 1
ATOM 661 O O . THR A 1 93 ? -28.700 -9.766 36.090 1.00 98.25 93 THR A O 1
ATOM 664 N N . ILE A 1 94 ? -28.180 -10.685 34.106 1.00 98.62 94 ILE A N 1
ATOM 665 C CA . ILE A 1 94 ? -27.310 -9.589 33.667 1.00 98.62 94 ILE A CA 1
ATOM 666 C C . ILE A 1 94 ? -28.105 -8.652 32.752 1.00 98.62 94 ILE A C 1
ATOM 668 O O . ILE A 1 94 ? -28.624 -9.080 31.721 1.00 98.62 94 ILE A O 1
ATOM 672 N N . TYR A 1 95 ? -28.153 -7.372 33.114 1.00 98.56 95 TYR A N 1
ATOM 673 C CA . TYR A 1 95 ? -28.641 -6.276 32.279 1.00 98.56 95 TYR A CA 1
ATOM 674 C C . TYR A 1 95 ? -27.451 -5.508 31.715 1.00 98.56 95 TYR A C 1
ATOM 676 O O . TYR A 1 95 ? -26.536 -5.172 32.466 1.00 98.56 95 TYR A O 1
ATOM 684 N N . TYR A 1 96 ? -27.453 -5.202 30.420 1.00 98.56 96 TYR A N 1
ATOM 685 C CA . TYR A 1 96 ? -26.337 -4.519 29.774 1.00 98.56 96 TYR A CA 1
ATOM 686 C C . TYR A 1 96 ? -26.770 -3.446 28.775 1.00 98.56 96 TYR A C 1
ATOM 688 O O . TYR A 1 96 ? -27.895 -3.427 28.281 1.00 98.56 96 TYR A O 1
ATOM 696 N N . THR A 1 97 ? -25.843 -2.553 28.463 1.00 98.44 97 THR A N 1
ATOM 697 C CA . THR A 1 97 ? -25.945 -1.528 27.418 1.00 98.44 97 THR A CA 1
ATOM 698 C C . THR A 1 97 ? -24.663 -1.554 26.592 1.00 98.44 97 THR A C 1
ATOM 700 O O . THR A 1 97 ? -23.619 -1.981 27.083 1.00 98.44 97 THR A O 1
ATOM 703 N N . THR A 1 98 ? -24.725 -1.124 25.332 1.00 97.75 98 THR A N 1
ATOM 704 C CA . THR A 1 98 ? -23.567 -1.098 24.411 1.00 97.75 98 THR A CA 1
ATOM 705 C C . THR A 1 98 ? -23.140 0.319 24.026 1.00 97.75 98 THR A C 1
ATOM 707 O O . THR A 1 98 ? -22.105 0.516 23.395 1.00 97.75 98 THR A O 1
ATOM 710 N N . ASP A 1 99 ? -23.921 1.327 24.409 1.00 96.50 99 ASP A N 1
ATOM 711 C CA . ASP A 1 99 ? -23.673 2.746 24.139 1.00 96.50 99 ASP A CA 1
ATOM 712 C C . ASP A 1 99 ? -22.903 3.450 25.275 1.00 96.50 99 ASP A C 1
ATOM 714 O O . ASP A 1 99 ? -22.645 4.650 25.212 1.00 96.50 99 ASP A O 1
ATOM 718 N N . GLY A 1 100 ? -22.528 2.712 26.325 1.00 96.62 100 GLY A N 1
ATOM 719 C CA . GLY A 1 100 ? -21.860 3.246 27.509 1.00 96.62 100 GLY A CA 1
ATOM 720 C C . GLY A 1 100 ? -22.782 3.934 28.522 1.00 96.62 100 GLY A C 1
ATOM 721 O O . GLY A 1 100 ? -22.283 4.440 29.536 1.00 96.62 100 GLY A O 1
ATOM 722 N N . SER A 1 101 ? -24.101 3.940 28.318 1.00 97.94 101 SER A N 1
ATOM 723 C CA . SER A 1 101 ? -25.062 4.369 29.342 1.00 97.94 101 SER A CA 1
ATOM 724 C C . SER A 1 101 ? -25.100 3.378 30.515 1.00 97.94 101 SER A C 1
ATOM 726 O O . SER A 1 101 ? -24.725 2.219 30.370 1.00 97.94 101 SER A O 1
ATOM 728 N N . THR A 1 102 ? -25.490 3.811 31.716 1.00 97.75 102 THR A N 1
ATOM 729 C CA . THR A 1 102 ? -25.558 2.900 32.875 1.00 97.75 102 THR A CA 1
ATOM 730 C C . THR A 1 102 ? -26.777 1.973 32.754 1.00 97.75 102 THR A C 1
ATOM 732 O O . THR A 1 102 ? -27.898 2.492 32.696 1.00 97.75 102 THR A O 1
ATOM 735 N N . PRO A 1 103 ? -26.598 0.635 32.747 1.00 97.88 103 PRO A N 1
ATOM 736 C CA . PRO A 1 103 ? -27.711 -0.303 32.680 1.00 97.88 103 PRO A CA 1
ATOM 737 C C . PRO A 1 103 ? -28.528 -0.306 33.976 1.00 97.88 103 PRO A C 1
ATOM 739 O O . PRO A 1 103 ? -28.003 -0.201 35.083 1.00 97.88 103 PRO A O 1
ATOM 742 N N . THR A 1 104 ? -29.829 -0.481 33.819 1.00 96.06 104 THR A N 1
ATOM 743 C CA . THR A 1 104 ? -30.836 -0.702 34.853 1.00 96.06 104 THR A CA 1
ATOM 744 C C . THR A 1 104 ? -31.773 -1.815 34.378 1.00 96.06 104 THR A C 1
ATOM 746 O O . THR A 1 104 ? -31.738 -2.222 33.216 1.00 96.06 104 THR A O 1
ATOM 749 N N . ARG A 1 105 ? -32.682 -2.270 35.249 1.00 95.50 105 ARG A N 1
ATOM 750 C CA . ARG A 1 105 ? -33.731 -3.238 34.874 1.00 95.50 105 ARG A CA 1
ATOM 751 C C . ARG A 1 105 ? -34.679 -2.729 33.776 1.00 95.50 105 ARG A C 1
ATOM 753 O O . ARG A 1 105 ? -35.403 -3.529 33.197 1.00 95.50 105 ARG A O 1
ATOM 760 N N . THR A 1 106 ? -34.731 -1.415 33.533 1.00 92.75 106 THR A N 1
ATOM 761 C CA . THR A 1 106 ? -35.686 -0.795 32.599 1.00 92.75 106 THR A CA 1
ATOM 762 C C . THR A 1 106 ? -35.059 -0.321 31.294 1.00 92.75 106 THR A C 1
ATOM 764 O O . THR A 1 106 ? -35.758 -0.296 30.286 1.00 92.75 106 THR A O 1
ATOM 767 N N . ASN A 1 107 ? -33.777 0.060 31.289 1.00 93.00 107 ASN A N 1
ATOM 768 C CA . ASN A 1 107 ? -33.077 0.509 30.078 1.00 93.00 107 ASN A CA 1
ATOM 769 C C . ASN A 1 107 ? -32.079 -0.526 29.525 1.00 93.00 107 ASN A C 1
ATOM 771 O O . ASN A 1 107 ? -31.647 -0.390 28.383 1.00 93.00 107 ASN A O 1
ATOM 775 N N . GLY A 1 108 ? -31.699 -1.530 30.324 1.00 94.38 108 GLY A N 1
ATOM 776 C CA . GLY A 1 108 ? -30.710 -2.531 29.956 1.00 94.38 108 GLY A CA 1
ATOM 777 C C . GLY A 1 108 ? -31.330 -3.691 29.186 1.00 94.38 108 GLY A C 1
ATOM 778 O O . GLY A 1 108 ? -32.446 -4.129 29.464 1.00 94.38 108 GLY A O 1
ATOM 779 N N . LEU A 1 109 ? -30.572 -4.224 28.236 1.00 97.81 109 LEU A N 1
ATOM 780 C CA . LEU A 1 109 ? -30.877 -5.468 27.544 1.00 97.81 109 LEU A CA 1
ATOM 781 C C . LEU A 1 109 ? -30.539 -6.652 28.451 1.00 97.81 109 LEU A C 1
ATOM 783 O O . LEU A 1 109 ? -29.518 -6.636 29.135 1.00 97.81 109 LEU A O 1
ATOM 787 N N . VAL A 1 110 ? -31.368 -7.695 28.449 1.00 98.12 110 VAL A N 1
ATOM 788 C CA . VAL A 1 110 ? -31.070 -8.927 29.192 1.00 98.12 110 VAL A CA 1
ATOM 789 C C . VAL A 1 110 ? -30.068 -9.760 28.399 1.00 98.12 110 VAL A C 1
ATOM 791 O O . VAL A 1 110 ? -30.321 -10.136 27.252 1.00 98.12 110 VAL A O 1
ATOM 794 N N . TYR A 1 111 ? -28.926 -10.062 29.008 1.00 98.12 111 TYR A N 1
ATOM 795 C CA . TYR A 1 111 ? -27.897 -10.887 28.388 1.00 98.12 111 TYR A CA 1
ATOM 796 C C . TYR A 1 111 ? -28.342 -12.354 28.312 1.00 98.12 111 TYR A C 1
ATOM 798 O O . TYR A 1 111 ? -28.717 -12.960 29.315 1.00 98.12 111 TYR A O 1
ATOM 806 N N . SER A 1 112 ? -28.287 -12.922 27.109 1.00 96.88 112 SER A N 1
ATOM 807 C CA . SER A 1 112 ? -28.645 -14.325 26.833 1.00 96.88 112 SER A CA 1
ATOM 808 C C . SER A 1 112 ? -27.775 -14.974 25.755 1.00 96.88 112 SER A C 1
ATOM 810 O O . SER A 1 112 ? -27.649 -16.195 25.718 1.00 96.88 112 SER A O 1
ATOM 812 N N . VAL A 1 113 ? -27.151 -14.161 24.901 1.00 97.56 113 VAL A N 1
ATOM 813 C CA . VAL A 1 113 ? -26.218 -14.573 23.850 1.00 97.56 113 VAL A CA 1
ATOM 814 C C . VAL A 1 113 ? -25.017 -13.623 23.835 1.00 97.56 113 VAL A C 1
ATOM 816 O O . VAL A 1 113 ? -25.170 -12.474 24.261 1.00 97.56 113 VAL A O 1
ATOM 819 N N . PRO A 1 114 ? -23.847 -14.062 23.335 1.00 98.06 114 PRO A N 1
ATOM 820 C CA . PRO A 1 114 ? -22.679 -13.198 23.205 1.00 98.06 114 PRO A CA 1
ATOM 821 C C . PRO A 1 114 ? -22.969 -11.909 22.426 1.00 98.06 114 PRO A C 1
ATOM 823 O O . PRO A 1 114 ? -23.716 -11.903 21.444 1.00 98.06 114 PRO A O 1
ATOM 826 N N . ILE A 1 115 ? -22.350 -10.811 22.856 1.00 98.25 115 ILE A N 1
ATOM 827 C CA . ILE A 1 115 ? -22.507 -9.483 22.259 1.00 98.25 115 ILE A CA 1
ATOM 828 C C . ILE A 1 115 ? -21.509 -9.346 21.110 1.00 98.25 115 ILE A C 1
ATOM 830 O O . ILE A 1 115 ? -20.306 -9.496 21.308 1.00 98.25 115 ILE A O 1
ATOM 834 N N . VAL A 1 116 ? -21.997 -9.049 19.905 1.00 97.25 116 VAL A N 1
ATOM 835 C CA . VAL A 1 116 ? -21.145 -8.873 18.721 1.00 97.25 116 VAL A CA 1
ATOM 836 C C . VAL A 1 116 ? -20.624 -7.437 18.655 1.00 97.25 116 VAL A C 1
ATOM 838 O O . VAL A 1 116 ? -21.404 -6.491 18.559 1.00 97.25 116 VAL A O 1
ATOM 841 N N . VAL A 1 117 ? -19.303 -7.273 18.643 1.00 96.81 117 VAL A N 1
ATOM 842 C CA . VAL A 1 117 ? -18.616 -5.986 18.501 1.00 96.81 117 VAL A CA 1
ATOM 843 C C . VAL A 1 117 ? -18.309 -5.739 17.024 1.00 96.81 117 VAL A C 1
ATOM 845 O O . VAL A 1 117 ? -17.378 -6.306 16.457 1.00 96.81 117 VAL A O 1
ATOM 848 N N . ASN A 1 118 ? -19.114 -4.903 16.371 1.00 94.00 118 ASN A N 1
ATOM 849 C CA . ASN A 1 118 ? -18.974 -4.556 14.948 1.00 94.00 118 ASN A CA 1
ATOM 850 C C . ASN A 1 118 ? -18.459 -3.125 14.707 1.00 94.00 118 ASN A C 1
ATOM 852 O O . ASN A 1 118 ? -17.956 -2.830 13.623 1.00 94.00 118 ASN A O 1
ATOM 856 N N . SER A 1 119 ? -18.548 -2.262 15.715 1.00 93.75 119 SER A N 1
ATOM 857 C CA . SER A 1 119 ? -18.036 -0.893 15.742 1.00 93.75 119 SER A CA 1
ATOM 858 C C . SER A 1 119 ? -17.467 -0.578 17.124 1.00 93.75 119 SER A C 1
ATOM 860 O O . SER A 1 119 ? -17.645 -1.351 18.066 1.00 93.75 119 SER A O 1
ATOM 862 N N . ALA A 1 120 ? -16.810 0.576 17.261 1.00 95.56 120 ALA A N 1
ATOM 863 C CA . ALA A 1 120 ? -16.405 1.054 18.577 1.00 95.56 120 ALA A CA 1
ATOM 864 C C . ALA A 1 120 ? -17.634 1.175 19.494 1.00 95.56 120 ALA A C 1
ATOM 866 O O . ALA A 1 120 ? -18.645 1.760 19.098 1.00 95.56 120 ALA A O 1
ATOM 867 N N . MET A 1 121 ? -17.560 0.588 20.688 1.00 97.19 121 MET A N 1
ATOM 868 C CA . MET A 1 121 ? -18.676 0.547 21.635 1.00 97.19 121 MET A CA 1
ATOM 869 C C . MET A 1 121 ? -18.191 0.357 23.073 1.00 97.19 121 MET A C 1
ATOM 871 O O . MET A 1 121 ? -17.063 -0.079 23.312 1.00 97.19 121 MET A O 1
ATOM 875 N N . THR A 1 122 ? -19.054 0.675 24.037 1.00 98.25 122 THR A N 1
ATOM 876 C CA . THR A 1 122 ? -18.786 0.440 25.461 1.00 98.25 122 THR A CA 1
ATOM 877 C C . THR A 1 122 ? -19.887 -0.427 26.039 1.00 98.25 122 THR A C 1
ATOM 879 O O . THR A 1 122 ? -21.028 0.012 26.171 1.00 98.25 122 THR A O 1
ATOM 882 N N . ILE A 1 123 ? -19.528 -1.650 26.412 1.00 98.56 123 ILE A N 1
ATOM 883 C CA . ILE A 1 123 ? -20.419 -2.580 27.089 1.00 98.56 123 ILE A CA 1
ATOM 884 C C . ILE A 1 123 ? -20.390 -2.266 28.580 1.00 98.56 123 ILE A C 1
ATOM 886 O O . ILE A 1 123 ? -19.347 -2.396 29.221 1.00 98.56 123 ILE A O 1
ATOM 890 N N . LYS A 1 124 ? -21.533 -1.884 29.147 1.00 98.69 124 LYS A N 1
ATOM 891 C CA . LYS A 1 124 ? -21.712 -1.824 30.600 1.00 98.69 124 LYS A CA 1
ATOM 892 C C . LYS A 1 124 ? -22.687 -2.888 31.051 1.00 98.69 124 LYS A C 1
ATOM 894 O O . LYS A 1 124 ? -23.677 -3.109 30.366 1.00 98.69 124 LYS A O 1
ATOM 899 N N . ALA A 1 125 ? -22.428 -3.524 32.190 1.00 98.62 125 ALA A N 1
ATOM 900 C CA . ALA A 1 125 ? -23.269 -4.608 32.694 1.00 98.62 125 ALA A CA 1
ATOM 901 C C . ALA A 1 125 ? -23.521 -4.521 34.206 1.00 98.62 125 ALA A C 1
ATOM 903 O O . ALA A 1 125 ? -22.640 -4.136 34.973 1.00 98.62 125 ALA A O 1
ATOM 904 N N . LEU A 1 126 ? -24.729 -4.912 34.608 1.00 98.62 126 LEU A N 1
ATOM 905 C CA . LEU A 1 126 ? -25.250 -4.954 35.973 1.00 98.62 126 LEU A CA 1
ATOM 906 C C . LEU A 1 126 ? -25.846 -6.341 36.236 1.00 98.62 126 LEU A C 1
ATOM 908 O O . LEU A 1 126 ? -26.707 -6.781 35.475 1.00 98.62 126 LEU A O 1
ATOM 912 N N . ALA A 1 127 ? -25.435 -7.014 37.310 1.00 98.44 127 ALA A N 1
ATOM 913 C CA . ALA A 1 127 ? -26.066 -8.248 37.770 1.00 98.44 127 ALA A CA 1
ATOM 914 C C . ALA A 1 127 ? -27.141 -7.957 38.823 1.00 98.44 127 ALA A C 1
ATOM 916 O O . ALA A 1 127 ? -26.945 -7.170 39.752 1.00 98.44 127 ALA A O 1
ATOM 917 N N . VAL A 1 128 ? -28.273 -8.639 38.679 1.00 97.31 128 VAL A N 1
ATOM 918 C CA . VAL A 1 128 ? -29.475 -8.492 39.500 1.00 97.31 128 VAL A CA 1
ATOM 919 C C . VAL A 1 128 ? -29.968 -9.864 39.947 1.00 97.31 128 VAL A C 1
ATOM 921 O O . VAL A 1 128 ? -30.087 -10.774 39.130 1.00 97.31 128 VAL A O 1
ATOM 924 N N . GLN A 1 129 ? -30.335 -9.993 41.221 1.00 96.06 129 GLN A N 1
ATOM 925 C CA . GLN A 1 129 ? -30.987 -11.183 41.764 1.00 96.06 129 GLN A CA 1
ATOM 926 C C . GLN A 1 129 ? -31.903 -10.792 42.925 1.00 96.06 129 GLN A C 1
ATOM 928 O O . GLN A 1 129 ? -31.545 -9.943 43.743 1.00 96.06 129 GLN A O 1
ATOM 933 N N . ASP A 1 130 ? -33.081 -11.408 43.005 1.00 91.81 130 ASP A N 1
ATOM 934 C CA . ASP A 1 130 ? -34.044 -11.119 44.066 1.00 91.81 130 ASP A CA 1
ATOM 935 C C . ASP A 1 130 ? -33.470 -11.444 45.452 1.00 91.81 130 ASP A C 1
ATOM 937 O O . ASP A 1 130 ? -32.816 -12.468 45.658 1.00 91.81 130 ASP A O 1
ATOM 941 N N . GLY A 1 131 ? -33.713 -10.551 46.414 1.00 90.12 131 GLY A N 1
ATOM 942 C CA . GLY A 1 131 ? -33.204 -10.679 47.784 1.00 90.12 131 GLY A CA 1
ATOM 943 C C . GLY A 1 131 ? -31.735 -10.275 47.974 1.00 90.12 131 GLY A C 1
ATOM 944 O O . GLY A 1 131 ? -31.253 -10.294 49.105 1.00 90.12 131 GLY A O 1
ATOM 945 N N . MET A 1 132 ? -31.031 -9.869 46.912 1.00 93.19 132 MET A N 1
ATOM 946 C CA . MET A 1 132 ? -29.661 -9.351 46.975 1.00 93.19 132 MET A CA 1
ATOM 947 C C . MET A 1 132 ? -29.599 -7.883 46.555 1.00 93.19 132 MET A C 1
ATOM 949 O O . MET A 1 132 ? -30.470 -7.380 45.845 1.00 93.19 132 MET A O 1
ATOM 953 N N . ARG A 1 133 ? -28.547 -7.180 46.986 1.00 95.56 133 ARG A N 1
ATOM 954 C CA . ARG A 1 133 ? -28.229 -5.866 46.414 1.00 95.56 133 ARG A CA 1
ATOM 955 C C . ARG A 1 133 ? -27.600 -6.066 45.039 1.00 95.56 133 ARG A C 1
ATOM 957 O O . ARG A 1 133 ? -26.773 -6.963 44.866 1.00 95.56 133 ARG A O 1
ATOM 964 N N . ASP A 1 134 ? -27.974 -5.201 44.104 1.00 96.81 134 ASP A N 1
ATOM 965 C CA . ASP A 1 134 ? -27.411 -5.174 42.755 1.00 96.81 134 ASP A CA 1
ATOM 966 C C . ASP A 1 134 ? -25.882 -5.064 42.785 1.00 96.81 134 ASP A C 1
ATOM 968 O O . ASP A 1 134 ? -25.303 -4.465 43.699 1.00 96.81 134 ASP A O 1
ATOM 972 N N . SER A 1 135 ? -25.224 -5.633 41.779 1.00 97.94 135 SER A N 1
ATOM 973 C CA . SER A 1 135 ? -23.772 -5.531 41.658 1.00 97.94 135 SER A CA 1
ATOM 974 C C . SER A 1 135 ? -23.313 -4.099 41.375 1.00 97.94 135 SER A C 1
ATOM 976 O O . SER A 1 135 ? -24.099 -3.233 40.988 1.00 97.94 135 SER A O 1
ATOM 978 N N . ASP A 1 136 ? -22.005 -3.867 41.467 1.00 98.25 136 ASP A N 1
ATOM 979 C CA . ASP A 1 136 ? -21.409 -2.707 40.802 1.00 98.25 136 ASP A CA 1
ATOM 980 C C . ASP A 1 136 ? -21.485 -2.866 39.268 1.00 98.25 136 ASP A C 1
ATOM 982 O O . ASP A 1 136 ? -21.798 -3.941 38.741 1.00 98.25 136 ASP A O 1
ATOM 986 N N . ILE A 1 137 ? -21.205 -1.782 38.538 1.00 98.50 137 ILE A N 1
ATOM 987 C CA . ILE A 1 137 ? -21.259 -1.756 37.072 1.00 98.50 137 ILE A CA 1
ATOM 988 C C . ILE A 1 137 ? -19.926 -2.219 36.481 1.00 98.50 137 ILE A C 1
ATOM 990 O O . ILE A 1 137 ? -18.893 -1.578 36.675 1.00 98.50 137 ILE A O 1
ATOM 994 N N . MET A 1 138 ? -19.963 -3.291 35.691 1.00 98.50 138 MET A N 1
ATOM 995 C CA . MET A 1 138 ? -18.875 -3.656 34.782 1.00 98.50 138 MET A CA 1
ATOM 996 C C . MET A 1 138 ? -18.834 -2.652 33.624 1.00 98.50 138 MET A C 1
ATOM 998 O O . MET A 1 138 ? -19.890 -2.268 33.125 1.00 98.50 138 MET A O 1
ATOM 1002 N N . SER A 1 139 ? -17.647 -2.262 33.157 1.00 98.25 139 SER A N 1
ATOM 1003 C CA . SER A 1 139 ? -17.485 -1.427 31.961 1.00 98.25 139 SER A CA 1
ATOM 1004 C C . SER A 1 139 ? -16.321 -1.930 31.113 1.00 98.25 139 SER A C 1
ATOM 1006 O O . SER A 1 139 ? -15.176 -1.886 31.560 1.00 98.25 139 SER A O 1
ATOM 1008 N N . SER A 1 140 ? -16.614 -2.335 29.879 1.00 98.31 140 SER A N 1
ATOM 1009 C CA . SER A 1 140 ? -15.627 -2.763 28.889 1.00 98.31 140 SER A CA 1
ATOM 1010 C C . SER A 1 140 ? -15.753 -1.945 27.609 1.00 98.31 140 SER A C 1
ATOM 1012 O O . SER A 1 140 ? -16.838 -1.842 27.040 1.00 98.31 140 SER A O 1
ATOM 1014 N N . SER A 1 141 ? -14.651 -1.367 27.141 1.00 97.88 141 SER A N 1
ATOM 1015 C CA . SER A 1 141 ? -14.620 -0.550 25.922 1.00 97.88 141 SER A CA 1
ATOM 1016 C C . SER A 1 141 ? -13.847 -1.259 24.823 1.00 97.88 141 SER A C 1
ATOM 1018 O O . SER A 1 141 ? -12.737 -1.744 25.051 1.00 97.88 141 SER A O 1
ATOM 1020 N N . TYR A 1 142 ? -14.424 -1.274 23.625 1.00 97.81 142 TYR A N 1
ATOM 1021 C CA . TYR A 1 142 ? -13.844 -1.931 22.463 1.00 97.81 142 TYR A CA 1
ATOM 1022 C C . TYR A 1 142 ? -13.740 -0.973 21.284 1.00 97.81 142 TYR A C 1
ATOM 1024 O O . TYR A 1 142 ? -14.653 -0.187 21.017 1.00 97.81 142 TYR A O 1
ATOM 1032 N N . THR A 1 143 ? -12.630 -1.062 20.560 1.00 96.00 143 THR A N 1
ATOM 1033 C CA . THR A 1 143 ? -12.413 -0.408 19.264 1.00 96.00 143 THR A CA 1
ATOM 1034 C C . THR A 1 143 ? -12.109 -1.461 18.203 1.00 96.00 143 THR A C 1
ATOM 1036 O O . THR A 1 143 ? -11.751 -2.588 18.531 1.00 96.00 143 THR A O 1
ATOM 1039 N N . ILE A 1 144 ? -12.271 -1.120 16.924 1.00 94.00 144 ILE A N 1
ATOM 1040 C CA . ILE A 1 144 ? -12.060 -2.064 15.820 1.00 94.00 144 ILE A CA 1
ATOM 1041 C C . ILE A 1 144 ? -10.662 -1.873 15.215 1.00 94.00 144 ILE A C 1
ATOM 1043 O O . ILE A 1 144 ? -10.322 -0.759 14.817 1.00 94.00 144 ILE A O 1
ATOM 1047 N N . ILE A 1 145 ? -9.874 -2.949 15.086 1.00 87.81 145 ILE A N 1
ATOM 1048 C CA . ILE A 1 145 ? -8.739 -2.988 14.153 1.00 87.81 145 ILE A CA 1
ATOM 1049 C C . ILE A 1 145 ? -9.327 -3.010 12.745 1.00 87.81 145 ILE A C 1
ATOM 1051 O O . ILE A 1 145 ? -10.013 -3.960 12.361 1.00 87.81 145 ILE A O 1
ATOM 1055 N N . VAL A 1 146 ? -9.000 -1.993 11.954 1.00 77.62 146 VAL A N 1
ATOM 1056 C CA . VAL A 1 146 ? -9.170 -2.032 10.502 1.00 77.62 146 VAL A CA 1
ATOM 1057 C C . VAL A 1 146 ? -7.834 -2.465 9.914 1.00 77.62 146 VAL A C 1
ATOM 1059 O O . VAL A 1 146 ? -6.858 -1.718 9.970 1.00 77.62 146 VAL A O 1
ATOM 1062 N N . THR A 1 147 ? -7.766 -3.688 9.389 1.00 81.38 147 THR A N 1
ATOM 1063 C CA . THR A 1 147 ? -6.610 -4.110 8.591 1.00 81.38 147 THR A CA 1
ATOM 1064 C C . THR A 1 147 ? -6.725 -3.440 7.227 1.0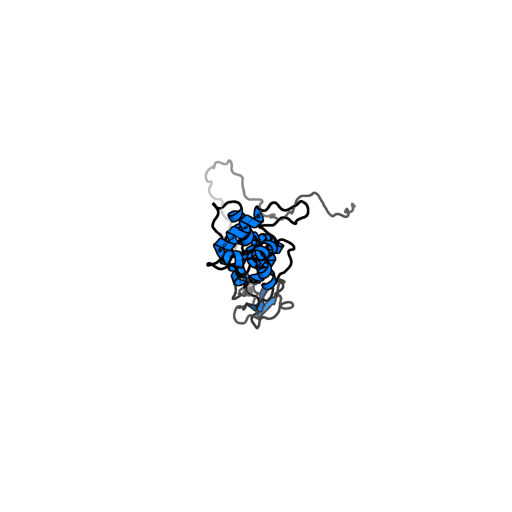0 81.38 147 THR A C 1
ATOM 1066 O O . THR A 1 147 ? -7.684 -3.663 6.493 1.00 81.38 147 THR A O 1
ATOM 1069 N N . LYS A 1 148 ? -5.784 -2.547 6.917 1.00 88.75 148 LYS A N 1
ATOM 1070 C CA . LYS A 1 148 ? -5.719 -1.895 5.606 1.00 88.75 148 LYS A CA 1
ATOM 1071 C C . LYS A 1 148 ? -5.095 -2.857 4.608 1.00 88.75 148 LYS A C 1
ATOM 1073 O O . LYS A 1 148 ? -4.134 -3.552 4.943 1.00 88.75 148 LYS A O 1
ATOM 1078 N N . SER A 1 149 ? -5.627 -2.892 3.389 1.00 94.44 149 SER A N 1
ATOM 1079 C CA . SER A 1 149 ? -4.933 -3.586 2.310 1.00 94.44 149 SER A CA 1
ATOM 1080 C C . SER A 1 149 ? -3.629 -2.852 1.978 1.00 94.44 149 SER A C 1
ATOM 1082 O O . SER A 1 149 ? -3.487 -1.657 2.245 1.00 94.44 149 SER A O 1
ATOM 1084 N N . ALA A 1 150 ? -2.679 -3.545 1.354 1.00 97.00 150 ALA A N 1
ATOM 1085 C CA . ALA A 1 150 ? -1.447 -2.913 0.891 1.00 97.00 150 ALA A CA 1
ATOM 1086 C C . ALA A 1 150 ? -1.720 -1.761 -0.099 1.00 97.00 150 ALA A C 1
ATOM 1088 O O . ALA A 1 150 ? -1.046 -0.733 -0.069 1.00 97.00 150 ALA A O 1
ATOM 1089 N N . LEU A 1 151 ? -2.769 -1.893 -0.920 1.00 97.00 151 LEU A N 1
ATOM 1090 C CA . LEU A 1 151 ? -3.215 -0.842 -1.834 1.00 97.00 151 LEU A CA 1
ATOM 1091 C C . LEU A 1 151 ? -3.756 0.389 -1.091 1.00 97.00 151 LEU A C 1
ATOM 1093 O O . LEU A 1 151 ? -3.477 1.518 -1.496 1.00 97.00 151 LEU A O 1
ATOM 1097 N N . ASP A 1 152 ? -4.502 0.188 -0.003 1.00 95.81 152 ASP A N 1
ATOM 1098 C CA . ASP A 1 152 ? -5.000 1.295 0.821 1.00 95.81 152 ASP A CA 1
ATOM 1099 C C . ASP A 1 152 ? -3.844 2.045 1.481 1.00 95.81 152 ASP A C 1
ATOM 1101 O O . ASP A 1 152 ? -3.826 3.273 1.458 1.00 95.81 152 ASP A O 1
ATOM 1105 N N . LEU A 1 153 ? -2.846 1.317 1.995 1.00 96.31 153 LEU A N 1
ATOM 1106 C CA . LEU A 1 153 ? -1.645 1.915 2.580 1.00 96.31 153 LEU A CA 1
ATOM 1107 C C . LEU A 1 153 ? -0.895 2.790 1.568 1.00 96.31 153 LEU A C 1
ATOM 1109 O O . LEU A 1 153 ? -0.515 3.909 1.900 1.00 96.31 153 LEU A O 1
ATOM 1113 N N . ILE A 1 154 ? -0.731 2.328 0.323 1.00 97.62 154 ILE A N 1
ATOM 1114 C CA . ILE A 1 154 ? -0.078 3.113 -0.738 1.00 97.62 154 ILE A CA 1
ATOM 1115 C C . ILE A 1 154 ? -0.886 4.373 -1.075 1.00 97.62 154 ILE A C 1
ATOM 1117 O O . ILE A 1 154 ? -0.316 5.458 -1.195 1.00 97.62 154 ILE A O 1
ATOM 1121 N N . ASN A 1 155 ? -2.208 4.253 -1.222 1.00 96.44 155 ASN A N 1
ATOM 1122 C CA . ASN A 1 155 ? -3.071 5.392 -1.543 1.00 96.44 155 ASN A CA 1
ATOM 1123 C C . ASN A 1 155 ? -3.112 6.431 -0.412 1.00 96.44 155 ASN A C 1
ATOM 1125 O O . ASN A 1 155 ? -3.088 7.633 -0.675 1.00 96.44 155 ASN A O 1
ATOM 1129 N N . GLU A 1 156 ? -3.145 5.989 0.843 1.00 94.88 156 GLU A N 1
ATOM 1130 C CA . GLU A 1 156 ? -3.113 6.869 2.011 1.00 94.88 156 GLU A CA 1
ATOM 1131 C C . GLU A 1 156 ? -1.757 7.559 2.170 1.00 94.88 156 GLU A C 1
ATOM 1133 O O . GLU A 1 156 ? -1.712 8.765 2.424 1.00 94.88 156 GLU A O 1
ATOM 1138 N N . ALA A 1 157 ? -0.656 6.833 1.959 1.00 96.50 157 ALA A N 1
ATOM 1139 C CA . ALA A 1 157 ? 0.687 7.402 1.969 1.00 96.50 157 ALA A CA 1
ATOM 1140 C C . ALA A 1 157 ? 0.863 8.457 0.868 1.00 96.50 157 ALA A C 1
ATOM 1142 O O . ALA A 1 157 ? 1.333 9.556 1.148 1.00 96.50 157 ALA A O 1
ATOM 1143 N N . SER A 1 158 ? 0.384 8.177 -0.349 1.00 96.94 158 SER A N 1
ATOM 1144 C CA . SER A 1 158 ? 0.357 9.128 -1.471 1.00 96.94 158 SER A CA 1
ATOM 1145 C C . SER A 1 158 ? -0.450 10.390 -1.151 1.00 96.94 158 SER A C 1
ATOM 1147 O O . SER A 1 158 ? 0.024 11.503 -1.382 1.00 96.94 158 SER A O 1
ATOM 1149 N N . ALA A 1 159 ? -1.648 10.241 -0.578 1.00 95.12 159 ALA A N 1
ATOM 1150 C CA . ALA A 1 159 ? -2.509 11.372 -0.233 1.00 95.12 159 ALA A CA 1
ATOM 1151 C C . ALA A 1 159 ? -1.945 12.224 0.917 1.00 95.12 159 ALA A C 1
ATOM 1153 O O . ALA A 1 159 ? -2.096 13.445 0.919 1.00 95.12 159 ALA A O 1
ATOM 1154 N N . SER A 1 160 ? -1.303 11.585 1.896 1.00 94.94 160 SER A N 1
ATOM 1155 C CA . SER A 1 160 ? -0.730 12.248 3.073 1.00 94.94 160 SER A CA 1
ATOM 1156 C C . SER A 1 160 ? 0.719 12.702 2.891 1.00 94.94 160 SER A C 1
ATOM 1158 O O . SER A 1 160 ? 1.222 13.440 3.738 1.00 94.94 160 SER A O 1
ATOM 1160 N N . ARG A 1 161 ? 1.384 12.278 1.806 1.00 95.31 161 ARG A N 1
ATOM 1161 C CA . ARG A 1 161 ? 2.835 12.417 1.584 1.00 95.31 161 ARG A CA 1
ATOM 1162 C C . ARG A 1 161 ? 3.663 11.847 2.739 1.00 95.31 161 ARG A C 1
ATOM 1164 O O . ARG A 1 161 ? 4.694 12.398 3.121 1.00 95.31 161 ARG A O 1
ATOM 1171 N N . ASN A 1 162 ? 3.176 10.764 3.341 1.00 95.69 162 ASN A N 1
ATOM 1172 C CA . ASN A 1 162 ? 3.836 10.077 4.444 1.00 95.69 162 ASN A CA 1
ATOM 1173 C C . ASN A 1 162 ? 4.016 8.596 4.109 1.00 95.69 162 ASN A C 1
ATOM 1175 O O . ASN A 1 162 ? 3.090 7.799 4.233 1.00 95.69 162 ASN A O 1
ATOM 1179 N N . TRP A 1 163 ? 5.239 8.235 3.731 1.00 96.69 163 TRP A N 1
ATOM 1180 C CA . TRP A 1 163 ? 5.603 6.894 3.271 1.00 96.69 163 TRP A CA 1
ATOM 1181 C C . TRP A 1 163 ? 6.305 6.038 4.333 1.00 96.69 163 TRP A C 1
ATOM 1183 O O . TRP A 1 163 ? 6.866 5.001 3.993 1.00 96.69 163 TRP A O 1
ATOM 1193 N N . THR A 1 164 ? 6.280 6.445 5.609 1.00 95.00 164 THR A N 1
ATOM 1194 C CA . THR A 1 164 ? 7.059 5.806 6.693 1.00 95.00 164 THR A CA 1
ATOM 1195 C C . THR A 1 164 ? 6.848 4.286 6.776 1.00 95.00 164 THR A C 1
ATOM 1197 O O . THR A 1 164 ? 7.811 3.551 6.979 1.00 95.00 164 THR A O 1
ATOM 1200 N N . ASP A 1 165 ? 5.616 3.819 6.545 1.00 91.19 165 ASP A N 1
ATOM 1201 C CA . ASP A 1 165 ? 5.238 2.401 6.645 1.00 91.19 165 ASP A CA 1
ATOM 1202 C C . ASP A 1 165 ? 5.071 1.703 5.279 1.00 91.19 165 ASP A C 1
ATOM 1204 O O . ASP A 1 165 ? 4.640 0.550 5.208 1.00 91.19 165 ASP A O 1
ATOM 1208 N N . VAL A 1 166 ? 5.393 2.384 4.172 1.00 97.56 166 VAL A N 1
ATOM 1209 C CA . VAL A 1 166 ? 5.220 1.855 2.812 1.00 97.56 166 VAL A CA 1
ATOM 1210 C C . VAL A 1 166 ? 6.577 1.556 2.190 1.00 97.56 166 VAL A C 1
ATOM 1212 O O . VAL A 1 166 ? 7.371 2.445 1.889 1.00 97.56 166 VAL A O 1
ATOM 1215 N N . THR A 1 167 ? 6.823 0.272 1.957 1.00 97.62 167 THR A N 1
ATOM 1216 C CA . THR A 1 167 ? 8.103 -0.255 1.470 1.00 97.62 167 THR A CA 1
ATOM 1217 C C . THR A 1 167 ? 7.927 -0.987 0.142 1.00 97.62 167 THR A C 1
ATOM 1219 O O . THR A 1 167 ? 6.808 -1.170 -0.338 1.00 97.62 167 THR A O 1
ATOM 1222 N N . VAL A 1 168 ? 9.030 -1.475 -0.437 1.00 98.44 168 VAL A N 1
ATOM 1223 C CA . VAL A 1 168 ? 9.007 -2.359 -1.617 1.00 98.44 168 VAL A CA 1
ATOM 1224 C C . VAL A 1 168 ? 8.051 -3.545 -1.419 1.00 98.44 168 VAL A C 1
ATOM 1226 O O . VAL A 1 168 ? 7.288 -3.877 -2.325 1.00 98.44 168 VAL A O 1
ATOM 1229 N N . THR A 1 169 ? 8.033 -4.144 -0.224 1.00 98.06 169 THR A N 1
ATOM 1230 C CA . THR A 1 169 ? 7.138 -5.264 0.101 1.00 98.06 169 THR A CA 1
ATOM 1231 C C . THR A 1 169 ? 5.673 -4.853 0.024 1.00 98.06 169 THR A C 1
ATOM 1233 O O . THR A 1 169 ? 4.875 -5.585 -0.547 1.00 98.06 169 THR A O 1
ATOM 1236 N N . THR A 1 170 ? 5.322 -3.650 0.491 1.00 98.25 170 THR A N 1
ATOM 1237 C CA . THR A 1 170 ? 3.951 -3.125 0.406 1.00 98.25 170 THR A CA 1
ATOM 1238 C C . THR A 1 170 ? 3.477 -3.033 -1.048 1.00 98.25 170 THR A C 1
ATOM 1240 O O . THR A 1 170 ? 2.346 -3.397 -1.354 1.00 98.25 170 THR A O 1
ATOM 1243 N N . PHE A 1 171 ? 4.339 -2.602 -1.975 1.00 98.44 171 PHE A N 1
ATOM 1244 C CA . PHE A 1 171 ? 4.010 -2.614 -3.406 1.00 98.44 171 PHE A CA 1
ATOM 1245 C C . PHE A 1 171 ? 3.818 -4.039 -3.939 1.00 98.44 171 PHE A C 1
ATOM 1247 O O . PHE A 1 171 ? 2.832 -4.295 -4.632 1.00 98.44 171 PHE A O 1
ATOM 1254 N N . GLY A 1 172 ? 4.695 -4.974 -3.561 1.00 98.06 172 GLY A N 1
ATOM 1255 C CA . GLY A 1 172 ? 4.565 -6.391 -3.915 1.00 98.06 172 GLY A CA 1
ATOM 1256 C C . GLY A 1 172 ? 3.257 -7.017 -3.421 1.00 98.06 172 GLY A C 1
ATOM 1257 O O . GLY A 1 172 ? 2.551 -7.659 -4.198 1.00 98.06 172 GLY A O 1
ATOM 1258 N N . ASP A 1 173 ? 2.882 -6.753 -2.169 1.00 97.56 173 ASP A N 1
ATOM 1259 C CA . ASP A 1 173 ? 1.635 -7.221 -1.549 1.00 97.56 173 ASP A CA 1
ATOM 1260 C C . ASP A 1 173 ? 0.386 -6.610 -2.210 1.00 97.56 173 ASP A C 1
ATOM 1262 O O . ASP A 1 173 ? -0.686 -7.216 -2.214 1.00 97.56 173 ASP A O 1
ATOM 1266 N N . ALA A 1 174 ? 0.516 -5.427 -2.820 1.00 97.44 174 ALA A N 1
ATOM 1267 C CA . ALA A 1 174 ? -0.524 -4.803 -3.640 1.00 97.44 174 ALA A CA 1
ATOM 1268 C C . ALA A 1 174 ? -0.567 -5.338 -5.090 1.00 97.44 174 ALA A C 1
ATOM 1270 O O . ALA A 1 174 ? -1.365 -4.862 -5.903 1.00 97.44 174 ALA A O 1
ATOM 1271 N N . GLY A 1 175 ? 0.286 -6.309 -5.433 1.00 97.88 175 GLY A N 1
ATOM 1272 C CA . GLY A 1 175 ? 0.412 -6.871 -6.779 1.00 97.88 175 GLY A CA 1
ATOM 1273 C C . GLY A 1 175 ? 1.172 -5.979 -7.764 1.00 97.88 175 GLY A C 1
ATOM 1274 O O . GLY A 1 175 ? 1.073 -6.190 -8.971 1.00 97.88 175 GLY A O 1
ATOM 1275 N N . VAL A 1 176 ? 1.910 -4.979 -7.275 1.00 98.56 176 VAL A N 1
ATOM 1276 C CA . VAL A 1 176 ? 2.737 -4.082 -8.088 1.00 98.56 176 VAL A CA 1
ATOM 1277 C C . VAL A 1 176 ? 4.164 -4.626 -8.147 1.00 98.56 176 VAL A C 1
ATOM 1279 O O . VAL A 1 176 ? 4.788 -4.933 -7.136 1.00 98.56 176 VAL A O 1
ATOM 1282 N N . THR A 1 177 ? 4.700 -4.732 -9.356 1.00 98.06 177 THR A N 1
ATOM 1283 C CA . THR A 1 177 ? 6.010 -5.321 -9.648 1.00 98.06 177 THR A CA 1
ATOM 1284 C C . THR A 1 177 ? 6.991 -4.278 -10.174 1.00 98.06 177 THR A C 1
ATOM 1286 O O . THR A 1 177 ? 6.601 -3.256 -10.739 1.00 98.06 177 THR A O 1
ATOM 1289 N N . GLY A 1 178 ? 8.289 -4.553 -10.027 1.00 96.56 178 GLY A N 1
ATOM 1290 C CA . GLY A 1 178 ? 9.354 -3.691 -10.545 1.00 96.56 178 GLY A CA 1
ATOM 1291 C C . GLY A 1 178 ? 9.750 -2.532 -9.631 1.00 96.56 178 GLY A C 1
ATOM 1292 O O . GLY A 1 178 ? 10.640 -1.773 -10.002 1.00 96.56 178 GLY A O 1
ATOM 1293 N N . VAL A 1 179 ? 9.141 -2.410 -8.450 1.00 98.38 179 VAL A N 1
ATOM 1294 C CA . VAL A 1 179 ? 9.631 -1.514 -7.397 1.00 98.38 179 VAL A CA 1
ATOM 1295 C C . VAL A 1 179 ? 10.855 -2.156 -6.740 1.00 98.38 179 VAL A C 1
ATOM 1297 O O . VAL A 1 179 ? 10.831 -3.334 -6.385 1.00 98.38 179 VAL A O 1
ATOM 1300 N N . THR A 1 180 ? 11.930 -1.394 -6.598 1.00 98.00 180 THR A N 1
ATOM 1301 C CA . THR A 1 180 ? 13.185 -1.779 -5.942 1.00 98.00 180 THR A CA 1
ATOM 1302 C C . THR A 1 180 ? 13.619 -0.654 -5.009 1.00 98.00 180 THR A C 1
ATOM 1304 O O . THR A 1 180 ? 13.085 0.450 -5.077 1.00 98.00 180 THR A O 1
ATOM 1307 N N . SER A 1 181 ? 14.606 -0.897 -4.146 1.00 97.19 181 SER A N 1
ATOM 1308 C CA . SER A 1 181 ? 15.155 0.164 -3.290 1.00 97.19 181 SER A CA 1
ATOM 1309 C C . SER A 1 181 ? 15.707 1.348 -4.094 1.00 97.19 181 SER A C 1
ATOM 1311 O O . SER A 1 181 ? 15.597 2.483 -3.645 1.00 97.19 181 SER A O 1
ATOM 1313 N N . ASP A 1 182 ? 16.237 1.091 -5.293 1.00 95.81 182 ASP A N 1
ATOM 1314 C CA . ASP A 1 182 ? 16.845 2.117 -6.147 1.00 95.81 182 ASP A CA 1
ATOM 1315 C C . ASP A 1 182 ? 15.806 3.052 -6.779 1.00 95.81 182 ASP A C 1
ATOM 1317 O O . ASP A 1 182 ? 16.091 4.225 -7.016 1.00 95.81 182 ASP A O 1
ATOM 1321 N N . ASN A 1 183 ? 14.590 2.553 -7.041 1.00 97.44 183 ASN A N 1
ATOM 1322 C CA . ASN A 1 183 ? 13.533 3.341 -7.678 1.00 97.44 183 ASN A CA 1
ATOM 1323 C C . ASN A 1 183 ? 12.390 3.760 -6.740 1.00 97.44 183 ASN A C 1
ATOM 1325 O O . ASN A 1 183 ? 11.535 4.544 -7.152 1.00 97.44 183 ASN A O 1
ATOM 1329 N N . LEU A 1 184 ? 12.378 3.280 -5.491 1.00 97.94 184 LEU A N 1
ATOM 1330 C CA . LEU A 1 184 ? 11.276 3.486 -4.550 1.00 97.94 184 LEU A CA 1
ATOM 1331 C C . LEU A 1 184 ? 10.948 4.971 -4.350 1.00 97.94 184 LEU A C 1
ATOM 1333 O O . LEU A 1 184 ? 9.784 5.346 -4.455 1.00 97.94 184 LEU A O 1
ATOM 1337 N N . THR A 1 185 ? 11.956 5.816 -4.122 1.00 97.31 185 THR A N 1
ATOM 1338 C CA . THR A 1 185 ? 11.752 7.258 -3.900 1.00 97.31 185 THR A CA 1
ATOM 1339 C C . THR A 1 185 ? 11.112 7.938 -5.109 1.00 97.31 185 THR A C 1
ATOM 1341 O O . THR A 1 185 ? 10.181 8.720 -4.948 1.00 97.31 185 THR A O 1
ATOM 1344 N N . TYR A 1 186 ? 11.543 7.591 -6.325 1.00 97.69 186 TYR A N 1
ATOM 1345 C CA . TYR A 1 186 ? 10.961 8.139 -7.552 1.00 97.69 186 TYR A CA 1
ATOM 1346 C C . TYR A 1 186 ? 9.512 7.676 -7.744 1.00 97.69 186 TYR A C 1
ATOM 1348 O O . TYR A 1 186 ? 8.648 8.467 -8.110 1.00 97.69 186 TYR A O 1
ATOM 1356 N N . VAL A 1 187 ? 9.215 6.405 -7.451 1.00 98.06 187 VAL A N 1
ATOM 1357 C CA . VAL A 1 187 ? 7.838 5.886 -7.483 1.00 98.06 187 VAL A CA 1
ATOM 1358 C C . VAL A 1 187 ? 6.951 6.634 -6.486 1.00 98.06 187 VAL A C 1
ATOM 1360 O O . VAL A 1 187 ? 5.842 7.033 -6.841 1.00 98.06 187 VAL A O 1
ATOM 1363 N N . GLN A 1 188 ? 7.432 6.847 -5.260 1.00 97.19 188 GLN A N 1
ATOM 1364 C CA . GLN A 1 188 ? 6.712 7.588 -4.222 1.00 97.19 188 GLN A CA 1
ATOM 1365 C C . GLN A 1 188 ? 6.439 9.034 -4.656 1.00 97.19 188 GLN A C 1
ATOM 1367 O O . GLN A 1 188 ? 5.289 9.468 -4.611 1.00 97.19 188 GLN A O 1
ATOM 1372 N N . GLU A 1 189 ? 7.444 9.741 -5.177 1.00 95.81 189 GLU A N 1
ATOM 1373 C CA . GLU A 1 189 ? 7.309 11.117 -5.674 1.00 95.81 189 GLU A CA 1
ATOM 1374 C C . GLU A 1 189 ? 6.277 11.230 -6.810 1.00 95.81 189 GLU A C 1
ATOM 1376 O O . GLU A 1 189 ? 5.393 12.089 -6.779 1.00 95.81 189 GLU A O 1
ATOM 1381 N N . TYR A 1 190 ? 6.311 10.318 -7.787 1.00 95.44 190 TYR A N 1
ATOM 1382 C CA . TYR A 1 190 ? 5.328 10.306 -8.877 1.00 95.44 190 TYR A CA 1
ATOM 1383 C C . TYR A 1 190 ? 3.905 10.023 -8.382 1.00 95.44 190 TYR A C 1
ATOM 1385 O O . TYR A 1 190 ? 2.938 10.576 -8.910 1.00 95.44 190 TYR A O 1
ATOM 1393 N N . LEU A 1 191 ? 3.749 9.181 -7.358 1.00 96.25 191 LEU A N 1
ATOM 1394 C CA . LEU A 1 191 ? 2.442 8.898 -6.767 1.00 96.25 191 LEU A CA 1
ATOM 1395 C C . LEU A 1 191 ? 1.868 10.108 -6.019 1.00 96.25 191 LEU A C 1
ATOM 1397 O O . LEU A 1 191 ? 0.643 10.242 -5.956 1.00 96.25 191 LEU A O 1
ATOM 1401 N N . GLU A 1 192 ? 2.700 11.000 -5.482 1.00 94.44 192 GLU A N 1
ATOM 1402 C CA . GLU A 1 192 ? 2.253 12.247 -4.843 1.00 94.44 192 GLU A CA 1
ATOM 1403 C C . GLU A 1 192 ? 1.696 13.262 -5.849 1.00 94.44 192 GLU A C 1
ATOM 1405 O O . GLU A 1 192 ? 0.811 14.061 -5.511 1.00 94.44 192 GLU A O 1
ATOM 1410 N N . TYR A 1 193 ? 2.177 13.234 -7.095 1.00 89.12 193 TYR A N 1
ATOM 1411 C CA . TYR A 1 193 ? 1.671 14.110 -8.143 1.00 89.12 193 TYR A CA 1
ATOM 1412 C C . TYR A 1 193 ? 0.249 13.698 -8.547 1.00 89.12 193 TYR A C 1
ATOM 1414 O O . TYR A 1 193 ? -0.021 12.549 -8.901 1.00 89.12 193 TYR A O 1
ATOM 1422 N N . GLY A 1 194 ? -0.700 14.636 -8.467 1.00 77.25 194 GLY A N 1
ATOM 1423 C CA . GLY A 1 194 ? -2.107 14.363 -8.782 1.00 77.25 194 GLY A CA 1
ATOM 1424 C C . GLY A 1 194 ? -2.735 13.279 -7.894 1.00 77.25 194 GLY A C 1
ATOM 1425 O O . GLY A 1 194 ? -3.517 12.467 -8.393 1.00 77.25 194 GLY A O 1
ATOM 1426 N N . ALA A 1 195 ? -2.354 13.233 -6.608 1.00 76.75 195 ALA A N 1
ATOM 1427 C CA . ALA A 1 195 ? -2.798 12.223 -5.650 1.00 76.75 195 ALA A CA 1
ATOM 1428 C C . ALA A 1 195 ? -4.326 12.033 -5.670 1.00 76.75 195 ALA A C 1
ATOM 1430 O O . ALA A 1 195 ? -5.109 12.906 -5.294 1.00 76.75 195 ALA A O 1
ATOM 1431 N N . THR A 1 196 ? -4.730 10.856 -6.131 1.00 86.25 196 THR A N 1
ATOM 1432 C CA . THR A 1 196 ? -6.097 10.332 -6.156 1.00 86.25 196 THR A CA 1
ATOM 1433 C C . THR A 1 196 ? -6.031 8.869 -5.735 1.00 86.25 196 THR A C 1
ATOM 1435 O O . THR A 1 196 ? -4.953 8.270 -5.734 1.00 86.25 196 THR A O 1
ATOM 1438 N N . THR A 1 197 ? -7.165 8.270 -5.380 1.00 94.00 197 THR A N 1
ATOM 1439 C CA . THR A 1 197 ? -7.211 6.824 -5.148 1.00 94.00 197 THR A CA 1
ATOM 1440 C C . THR A 1 197 ? -6.940 6.094 -6.461 1.00 94.00 197 THR A C 1
ATOM 1442 O O . THR A 1 197 ? -7.672 6.261 -7.437 1.00 94.00 197 THR A O 1
ATOM 1445 N N . ARG A 1 198 ? -5.887 5.278 -6.482 1.00 95.56 198 ARG A N 1
ATOM 1446 C CA . ARG A 1 198 ? -5.445 4.507 -7.643 1.00 95.56 198 ARG A CA 1
ATOM 1447 C C . ARG A 1 198 ? -5.685 3.020 -7.435 1.00 95.56 198 ARG A C 1
ATOM 1449 O O . ARG A 1 198 ? -5.580 2.491 -6.330 1.00 95.56 198 ARG A O 1
ATOM 1456 N N . THR A 1 199 ? -5.978 2.343 -8.534 1.00 97.44 199 THR A N 1
ATOM 1457 C CA . THR A 1 199 ? -5.949 0.881 -8.637 1.00 97.44 199 THR A CA 1
ATOM 1458 C C . THR A 1 199 ? -4.507 0.378 -8.740 1.00 97.44 199 THR A C 1
ATOM 1460 O O . THR A 1 199 ? -3.613 1.124 -9.148 1.00 97.44 199 THR A O 1
ATOM 1463 N N . SER A 1 200 ? -4.271 -0.905 -8.453 1.00 97.44 200 SER A N 1
ATOM 1464 C CA . SER A 1 200 ? -2.954 -1.532 -8.651 1.00 97.44 200 SER A CA 1
ATOM 1465 C C . SER A 1 200 ? -2.451 -1.394 -10.093 1.00 97.44 200 SER A C 1
ATOM 1467 O O . SER A 1 200 ? -1.269 -1.146 -10.301 1.00 97.44 200 SER A O 1
ATOM 1469 N N . ALA A 1 201 ? -3.343 -1.449 -11.090 1.00 97.88 201 ALA A N 1
ATOM 1470 C CA . ALA A 1 201 ? -2.996 -1.249 -12.498 1.00 97.88 201 ALA A CA 1
ATOM 1471 C C . ALA A 1 201 ? -2.498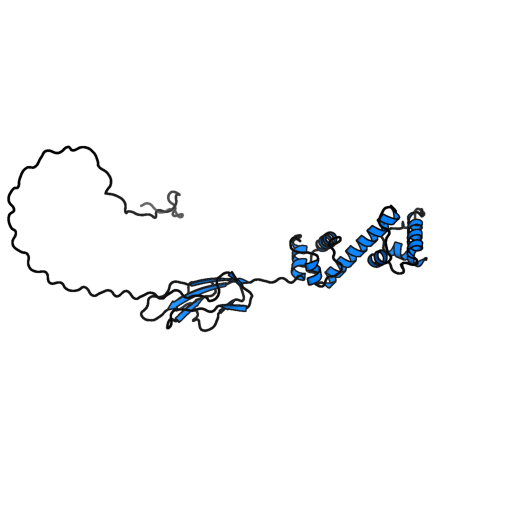 0.177 -12.798 1.00 97.88 201 ALA A C 1
ATOM 1473 O O . ALA A 1 201 ? -1.530 0.354 -13.534 1.00 97.88 201 ALA A O 1
ATOM 1474 N N . GLN A 1 202 ? -3.125 1.199 -12.207 1.00 97.50 202 GLN A N 1
ATOM 1475 C CA . GLN A 1 202 ? -2.685 2.590 -12.362 1.00 97.50 202 GLN A CA 1
ATOM 1476 C C . GLN A 1 202 ? -1.347 2.841 -11.660 1.00 97.50 202 GLN A C 1
ATOM 1478 O O . GLN A 1 202 ? -0.493 3.535 -12.202 1.00 97.50 202 GLN A O 1
ATOM 1483 N N . ILE A 1 203 ? -1.138 2.246 -10.483 1.00 97.88 203 ILE A N 1
ATOM 1484 C CA . ILE A 1 203 ? 0.155 2.312 -9.790 1.00 97.88 203 ILE A CA 1
ATOM 1485 C C . ILE A 1 203 ? 1.226 1.579 -10.606 1.00 97.88 203 ILE A C 1
ATOM 1487 O O . ILE A 1 203 ? 2.319 2.104 -10.784 1.00 97.88 203 ILE A O 1
ATOM 1491 N N . GLN A 1 204 ? 0.913 0.412 -11.175 1.00 98.44 204 GLN A N 1
ATOM 1492 C CA . GLN A 1 204 ? 1.835 -0.322 -12.042 1.00 98.44 204 GLN A CA 1
ATOM 1493 C C . GLN A 1 204 ? 2.232 0.488 -13.283 1.00 98.44 204 GLN A C 1
ATOM 1495 O O . GLN A 1 204 ? 3.394 0.439 -13.681 1.00 98.44 204 GLN A O 1
ATOM 1500 N N . ALA A 1 205 ? 1.305 1.243 -13.880 1.00 97.38 205 ALA A N 1
ATOM 1501 C CA . ALA A 1 205 ? 1.616 2.139 -14.993 1.00 97.38 205 ALA A CA 1
ATOM 1502 C C . ALA A 1 205 ? 2.632 3.218 -14.582 1.00 97.38 205 ALA A C 1
ATOM 1504 O O . ALA A 1 205 ? 3.632 3.393 -15.273 1.00 97.38 205 ALA A O 1
ATOM 1505 N N . ILE A 1 206 ? 2.446 3.842 -13.414 1.00 97.06 206 ILE A N 1
ATOM 1506 C CA . ILE A 1 206 ? 3.393 4.823 -12.858 1.00 97.06 206 ILE A CA 1
ATOM 1507 C C . ILE A 1 206 ? 4.764 4.186 -12.608 1.00 97.06 206 ILE A C 1
ATOM 1509 O O . ILE A 1 206 ? 5.788 4.744 -12.992 1.00 97.06 206 ILE A O 1
ATOM 1513 N N . VAL A 1 207 ? 4.806 2.987 -12.020 1.00 98.19 207 VAL A N 1
ATOM 1514 C CA . VAL A 1 207 ? 6.069 2.262 -11.810 1.00 98.19 207 VAL A CA 1
ATOM 1515 C C . VAL A 1 207 ? 6.776 1.983 -13.139 1.00 98.19 207 VAL A C 1
ATOM 1517 O O . VAL A 1 207 ? 7.995 2.120 -13.226 1.00 98.19 207 VAL A O 1
ATOM 1520 N N . ASN A 1 208 ? 6.035 1.627 -14.189 1.00 97.25 208 ASN A N 1
ATOM 1521 C CA . ASN A 1 208 ? 6.608 1.402 -15.515 1.00 97.25 208 ASN A CA 1
ATOM 1522 C C . ASN A 1 208 ? 7.162 2.697 -16.133 1.00 97.25 208 ASN A C 1
ATOM 1524 O O . ASN A 1 208 ? 8.239 2.660 -16.722 1.00 97.25 208 ASN A O 1
ATOM 1528 N N . GLU A 1 209 ? 6.473 3.829 -15.969 1.00 96.38 209 GLU A N 1
ATOM 1529 C CA . GLU A 1 209 ? 6.946 5.144 -16.426 1.00 96.38 209 GLU A CA 1
ATOM 1530 C C . GLU A 1 209 ? 8.228 5.570 -15.705 1.00 96.38 209 GLU A C 1
ATOM 1532 O O . GLU A 1 209 ? 9.206 5.937 -16.356 1.00 96.38 209 GLU A O 1
ATOM 1537 N N . VAL A 1 210 ? 8.266 5.435 -14.376 1.00 97.75 210 VAL A N 1
ATOM 1538 C CA . VAL A 1 210 ? 9.457 5.732 -13.567 1.00 97.75 210 VAL A CA 1
ATOM 1539 C C . VAL A 1 210 ? 10.642 4.881 -14.018 1.00 97.75 210 VAL A C 1
ATOM 1541 O O . VAL A 1 210 ? 11.733 5.399 -14.249 1.00 97.75 210 VAL A O 1
ATOM 1544 N N . ARG A 1 211 ? 10.434 3.574 -14.206 1.00 97.69 211 ARG A N 1
ATOM 1545 C CA . ARG A 1 211 ? 11.487 2.666 -14.679 1.00 97.69 211 ARG A CA 1
ATOM 1546 C C . ARG A 1 211 ? 11.984 3.025 -16.076 1.00 97.69 211 ARG A C 1
ATOM 1548 O O . ARG A 1 211 ? 13.189 2.971 -16.305 1.00 97.69 211 ARG A O 1
ATOM 1555 N N . ALA A 1 212 ? 11.086 3.400 -16.984 1.00 97.38 212 ALA A N 1
ATOM 1556 C CA . ALA A 1 212 ? 11.469 3.828 -18.321 1.00 97.38 212 ALA A CA 1
ATOM 1557 C C . ALA A 1 212 ? 12.300 5.117 -18.287 1.00 97.38 212 ALA A C 1
ATOM 1559 O O . ALA A 1 212 ? 13.332 5.188 -18.951 1.00 97.38 212 ALA A O 1
ATOM 1560 N N . GLY A 1 213 ? 11.915 6.098 -17.466 1.00 96.56 213 GLY A N 1
ATOM 1561 C CA . GLY A 1 213 ? 12.673 7.341 -17.289 1.00 96.56 213 GLY A CA 1
ATOM 1562 C C . GLY A 1 213 ? 14.073 7.121 -16.705 1.00 96.56 213 GLY A C 1
ATOM 1563 O O . GLY A 1 213 ? 15.047 7.703 -17.187 1.00 96.56 213 GLY A O 1
ATOM 1564 N N . LEU A 1 214 ? 14.201 6.236 -15.712 1.00 96.69 214 LEU A N 1
ATOM 1565 C CA . LEU A 1 214 ? 15.500 5.873 -15.135 1.00 96.69 214 LEU A CA 1
ATOM 1566 C C . LEU A 1 214 ? 16.394 5.161 -16.159 1.00 96.69 214 LEU A C 1
ATOM 1568 O O . LEU A 1 214 ? 17.563 5.508 -16.294 1.00 96.69 214 LEU A O 1
ATOM 1572 N N . ALA A 1 215 ? 15.839 4.239 -16.949 1.00 97.44 215 ALA A N 1
ATOM 1573 C CA . ALA A 1 215 ? 16.585 3.563 -18.007 1.00 97.44 215 ALA A CA 1
ATOM 1574 C C . ALA A 1 215 ? 17.052 4.525 -19.118 1.00 97.44 215 ALA A C 1
ATOM 1576 O O . ALA A 1 215 ? 18.177 4.410 -19.601 1.00 97.44 215 ALA A O 1
ATOM 1577 N N . LEU A 1 216 ? 16.226 5.509 -19.494 1.00 97.25 216 LEU A N 1
ATOM 1578 C CA . LEU A 1 216 ? 16.630 6.582 -20.411 1.00 97.25 216 LEU A CA 1
ATOM 1579 C C . LEU A 1 216 ? 17.765 7.430 -19.824 1.00 97.25 216 LEU A C 1
ATOM 1581 O O . LEU A 1 216 ? 18.697 7.792 -20.536 1.00 97.25 216 LEU A O 1
ATOM 1585 N N . THR A 1 217 ? 17.724 7.699 -18.517 1.00 96.56 217 THR A N 1
ATOM 1586 C CA . THR A 1 217 ? 18.792 8.423 -17.812 1.00 96.56 217 THR A CA 1
ATOM 1587 C C . THR A 1 217 ? 20.106 7.642 -17.824 1.00 96.56 217 THR A C 1
ATOM 1589 O O . THR A 1 217 ? 21.155 8.223 -18.088 1.00 96.56 217 THR A O 1
ATOM 1592 N N . GLU A 1 218 ? 20.069 6.326 -17.599 1.00 96.62 218 GLU A N 1
ATOM 1593 C CA . GLU A 1 218 ? 21.255 5.462 -17.699 1.00 96.62 218 GLU A CA 1
ATOM 1594 C C . GLU A 1 218 ? 21.875 5.501 -19.101 1.00 96.62 218 GLU A C 1
ATOM 1596 O O . GLU A 1 218 ? 23.088 5.669 -19.233 1.00 96.62 218 GLU A O 1
ATOM 1601 N N . ILE A 1 219 ? 21.044 5.398 -20.145 1.00 97.75 219 ILE A N 1
ATOM 1602 C CA . ILE A 1 219 ? 21.495 5.491 -21.540 1.00 97.75 219 ILE A CA 1
ATOM 1603 C C . ILE A 1 219 ? 22.118 6.863 -21.804 1.00 97.75 219 ILE A C 1
ATOM 1605 O O . ILE A 1 219 ? 23.240 6.939 -22.300 1.00 97.75 219 ILE A O 1
ATOM 1609 N N . SER A 1 220 ? 21.426 7.940 -21.426 1.00 97.06 220 SER A N 1
ATOM 1610 C CA . SER A 1 220 ? 21.909 9.309 -21.607 1.00 97.06 220 SER A CA 1
ATOM 1611 C C . SER A 1 220 ? 23.252 9.538 -20.914 1.00 97.06 220 SER A C 1
ATOM 1613 O O . SER A 1 220 ? 24.158 10.098 -21.525 1.00 97.06 220 SER A O 1
ATOM 1615 N N . ASN A 1 221 ? 23.407 9.089 -19.665 1.00 96.75 221 ASN A N 1
ATOM 1616 C CA . ASN A 1 221 ? 24.647 9.262 -18.909 1.00 96.75 221 ASN A CA 1
ATOM 1617 C C . ASN A 1 221 ? 25.826 8.552 -19.578 1.00 96.75 221 ASN A C 1
ATOM 1619 O O . ASN A 1 221 ? 26.890 9.148 -19.693 1.00 96.75 221 ASN A O 1
ATOM 1623 N N . TYR A 1 222 ? 25.633 7.322 -20.061 1.00 97.38 222 TYR A N 1
ATOM 1624 C CA . TYR A 1 222 ? 26.690 6.582 -20.751 1.00 97.38 222 TYR A CA 1
ATOM 1625 C C . TYR A 1 222 ? 27.110 7.228 -22.076 1.00 97.38 222 TYR A C 1
ATOM 1627 O O . TYR A 1 222 ? 28.301 7.291 -22.367 1.00 97.38 222 TYR A O 1
ATOM 1635 N N . ILE A 1 223 ? 26.154 7.722 -22.872 1.00 95.69 223 ILE A N 1
ATOM 1636 C CA . ILE A 1 223 ? 26.465 8.399 -24.142 1.00 95.69 223 ILE A CA 1
ATOM 1637 C C . ILE A 1 223 ? 27.204 9.721 -23.892 1.00 95.69 223 ILE A C 1
ATOM 1639 O O . ILE A 1 223 ? 28.103 10.078 -24.643 1.00 95.69 223 ILE A O 1
ATOM 1643 N N . MET A 1 224 ? 26.855 10.447 -22.827 1.00 93.19 224 MET A N 1
ATOM 1644 C CA . MET A 1 224 ? 27.526 11.703 -22.473 1.00 93.19 224 MET A CA 1
ATOM 1645 C C . MET A 1 224 ? 28.898 11.493 -21.819 1.00 93.19 224 MET A C 1
ATOM 1647 O O . MET A 1 224 ? 29.789 12.326 -21.983 1.00 93.19 224 MET A O 1
ATOM 1651 N N . ASP A 1 225 ? 29.059 10.413 -21.057 1.00 95.19 225 ASP A N 1
ATOM 1652 C CA . ASP A 1 225 ? 30.285 10.051 -20.356 1.00 95.19 225 ASP A CA 1
ATOM 1653 C C . ASP A 1 225 ? 30.400 8.520 -20.260 1.00 95.19 225 ASP A C 1
ATOM 1655 O O . ASP A 1 225 ? 29.768 7.851 -19.439 1.00 95.19 225 ASP A O 1
ATOM 1659 N N . SER A 1 226 ? 31.271 7.953 -21.093 1.00 94.81 226 SER A N 1
ATOM 1660 C CA . SER A 1 226 ? 31.505 6.504 -21.159 1.00 94.81 226 SER A CA 1
ATOM 1661 C C . SER A 1 226 ? 32.100 5.883 -19.883 1.00 94.81 226 SER A C 1
ATOM 1663 O O . SER A 1 226 ? 32.255 4.662 -19.818 1.00 94.81 226 SER A O 1
ATOM 1665 N N . SER A 1 227 ? 32.430 6.680 -18.855 1.00 96.81 227 SER A N 1
ATOM 1666 C CA . SER A 1 227 ? 32.823 6.163 -17.538 1.00 96.81 227 SER A CA 1
ATOM 1667 C C . SER A 1 227 ? 31.650 5.590 -16.734 1.00 96.81 227 SER A C 1
ATOM 1669 O O . SER A 1 227 ? 31.869 4.810 -15.801 1.00 96.81 227 SER A O 1
ATOM 1671 N N . PHE A 1 228 ? 30.409 5.929 -17.099 1.00 97.12 228 PHE A N 1
ATOM 1672 C CA . PHE A 1 228 ? 29.219 5.308 -16.526 1.00 97.12 228 PHE A CA 1
ATOM 1673 C C . PHE A 1 228 ? 29.079 3.845 -16.961 1.00 97.12 228 PHE A C 1
ATOM 1675 O O . PHE A 1 228 ? 29.695 3.366 -17.914 1.00 97.12 228 PHE A O 1
ATOM 1682 N N . THR A 1 229 ? 28.248 3.096 -16.234 1.00 96.62 229 THR A N 1
ATOM 1683 C CA . THR A 1 229 ? 28.000 1.689 -16.563 1.00 96.62 229 THR A CA 1
ATOM 1684 C C . THR A 1 229 ? 27.355 1.575 -17.939 1.00 96.62 229 THR A C 1
ATOM 1686 O O . THR A 1 229 ? 26.340 2.212 -18.210 1.00 96.62 229 THR A O 1
ATOM 1689 N N . LYS A 1 230 ? 27.934 0.726 -18.791 1.00 97.62 230 LYS A N 1
ATOM 1690 C CA . LYS A 1 230 ? 27.421 0.458 -20.134 1.00 97.62 230 LYS A CA 1
ATOM 1691 C C . LYS A 1 230 ? 25.986 -0.097 -20.076 1.00 97.62 230 LYS A C 1
ATOM 1693 O O . LYS A 1 230 ? 25.784 -1.149 -19.459 1.00 97.62 230 LYS A O 1
ATOM 1698 N N . PRO A 1 231 ? 25.007 0.548 -20.741 1.00 97.88 231 PRO A N 1
ATOM 1699 C CA . PRO A 1 231 ? 23.637 0.064 -20.822 1.00 97.88 231 PRO A CA 1
ATOM 1700 C C . PRO A 1 231 ? 23.569 -1.304 -21.489 1.00 97.88 231 PRO A C 1
ATOM 1702 O O . PRO A 1 231 ? 24.296 -1.602 -22.435 1.00 97.88 231 PRO A O 1
ATOM 1705 N N . SER A 1 232 ? 22.653 -2.135 -21.010 1.00 98.06 232 SER A N 1
ATOM 1706 C CA . SER A 1 232 ? 22.392 -3.463 -21.564 1.00 98.06 232 SER A CA 1
ATOM 1707 C C . SER A 1 232 ? 21.177 -3.442 -22.492 1.00 98.06 232 SER A C 1
ATOM 1709 O O . SER A 1 232 ? 20.351 -2.533 -22.419 1.00 98.06 232 SER A O 1
ATOM 1711 N N . ALA A 1 233 ? 20.973 -4.498 -23.286 1.00 97.94 233 ALA A N 1
ATOM 1712 C CA . ALA A 1 233 ? 19.719 -4.678 -24.028 1.00 97.94 233 ALA A CA 1
ATOM 1713 C C . ALA A 1 233 ? 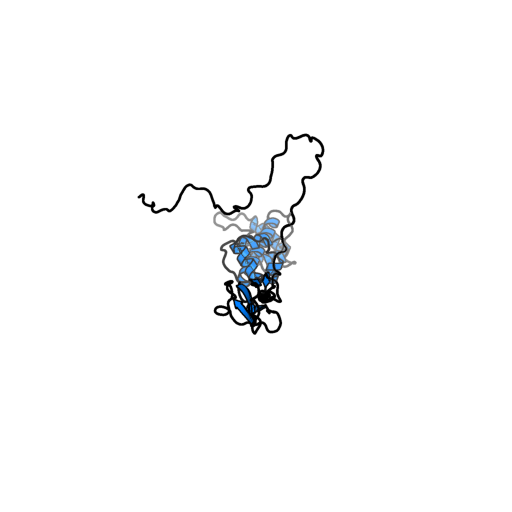18.479 -4.634 -23.106 1.00 97.94 233 ALA A C 1
ATOM 1715 O O . ALA A 1 233 ? 17.422 -4.146 -23.500 1.00 97.94 233 ALA A O 1
ATOM 1716 N N . THR A 1 234 ? 18.611 -5.079 -21.849 1.00 97.25 234 THR A N 1
ATOM 1717 C CA . THR A 1 234 ? 17.540 -4.971 -20.850 1.00 97.25 234 THR A CA 1
ATOM 1718 C C . THR A 1 234 ? 17.291 -3.538 -20.377 1.00 97.25 234 THR A C 1
ATOM 1720 O O . THR A 1 234 ? 16.143 -3.211 -20.085 1.00 97.25 234 THR A O 1
ATOM 1723 N N . THR A 1 235 ? 18.310 -2.671 -20.359 1.00 97.81 235 THR A N 1
ATOM 1724 C CA . THR A 1 235 ? 18.149 -1.229 -20.095 1.00 97.81 235 THR A CA 1
ATOM 1725 C C . THR A 1 235 ? 17.321 -0.584 -21.208 1.00 97.81 235 THR A C 1
ATOM 1727 O O . THR A 1 235 ? 16.325 0.076 -20.930 1.00 97.81 235 THR A O 1
ATOM 1730 N N . PHE A 1 236 ? 17.640 -0.862 -22.477 1.00 98.06 236 PHE A N 1
ATOM 1731 C CA . PHE A 1 236 ? 16.846 -0.376 -23.613 1.00 98.06 236 PHE A CA 1
ATOM 1732 C C . PHE A 1 236 ? 15.400 -0.882 -23.577 1.00 98.06 236 PHE A C 1
ATOM 1734 O O . PHE A 1 236 ? 14.467 -0.092 -23.724 1.00 98.06 236 PHE A O 1
ATOM 1741 N N . ALA A 1 237 ? 15.195 -2.169 -23.286 1.00 97.31 237 ALA A N 1
ATOM 1742 C CA . ALA A 1 237 ? 13.853 -2.720 -23.124 1.00 97.31 237 ALA A CA 1
ATOM 1743 C C . ALA A 1 237 ? 13.078 -2.036 -21.982 1.00 97.31 237 ALA A C 1
ATOM 1745 O O . ALA A 1 237 ? 11.891 -1.749 -22.136 1.00 97.31 237 ALA A O 1
ATOM 1746 N N . ALA A 1 238 ? 13.736 -1.729 -20.857 1.00 96.12 238 ALA A N 1
ATOM 1747 C CA . ALA A 1 238 ? 13.132 -0.993 -19.747 1.00 96.12 238 ALA A CA 1
ATOM 1748 C C . ALA A 1 238 ? 12.767 0.452 -20.129 1.00 96.12 238 ALA A C 1
ATOM 1750 O O . ALA A 1 238 ? 11.711 0.924 -19.718 1.00 96.12 238 ALA A O 1
ATOM 1751 N N . ALA A 1 239 ? 13.570 1.111 -20.971 1.00 97.38 239 ALA A N 1
ATOM 1752 C CA . ALA A 1 239 ? 13.261 2.413 -21.572 1.00 97.38 239 ALA A CA 1
ATOM 1753 C C . ALA A 1 239 ? 12.091 2.361 -22.582 1.00 97.38 239 ALA A C 1
ATOM 1755 O O . ALA A 1 239 ? 11.607 3.396 -23.044 1.00 97.38 239 ALA A O 1
ATOM 1756 N N . GLY A 1 240 ? 11.609 1.163 -22.929 1.00 96.44 240 GLY A N 1
ATOM 1757 C CA . GLY A 1 240 ? 10.591 0.955 -23.957 1.00 96.44 240 GLY A CA 1
ATOM 1758 C C . GLY A 1 240 ? 11.143 1.013 -25.383 1.00 96.44 240 GLY A C 1
ATOM 1759 O O . GLY A 1 240 ? 10.361 1.161 -26.318 1.00 96.44 240 GLY A O 1
ATOM 1760 N N . VAL A 1 241 ? 12.463 0.901 -25.551 1.00 97.56 241 VAL A N 1
ATOM 1761 C CA . VAL A 1 241 ? 13.133 0.791 -26.850 1.00 97.56 241 VAL A CA 1
ATOM 1762 C C . VAL A 1 241 ? 13.276 -0.691 -27.204 1.00 97.56 241 VAL A C 1
ATOM 1764 O O . VAL A 1 241 ? 13.800 -1.498 -26.437 1.00 97.56 241 VAL A O 1
ATOM 1767 N N . THR A 1 242 ? 12.788 -1.064 -28.379 1.00 97.38 242 THR A N 1
ATOM 1768 C CA . THR A 1 242 ? 12.722 -2.443 -28.878 1.00 97.38 242 THR A CA 1
ATOM 1769 C C . THR A 1 242 ? 13.709 -2.668 -30.020 1.00 97.38 242 THR A C 1
ATOM 1771 O O . THR A 1 242 ? 14.137 -1.717 -30.666 1.00 97.38 242 THR A O 1
ATOM 1774 N N . GLY A 1 243 ? 14.079 -3.927 -30.277 1.00 96.88 243 GLY A N 1
ATOM 1775 C CA . GLY A 1 243 ? 15.039 -4.290 -31.335 1.00 96.88 243 GLY A CA 1
ATOM 1776 C C . GLY A 1 243 ? 16.506 -4.309 -30.889 1.00 96.88 243 GLY A C 1
ATOM 1777 O O . GLY A 1 243 ? 17.368 -4.770 -31.634 1.00 96.88 243 GLY A O 1
ATOM 1778 N N . VAL A 1 244 ? 16.791 -3.891 -29.652 1.00 98.12 244 VAL A N 1
ATOM 1779 C CA . VAL A 1 244 ? 18.130 -3.981 -29.056 1.00 98.12 244 VAL A CA 1
ATOM 1780 C C . VAL A 1 244 ? 18.350 -5.374 -28.469 1.00 98.12 244 VAL A C 1
ATOM 1782 O O . VAL A 1 244 ? 17.562 -5.874 -27.668 1.00 98.12 244 VAL A O 1
ATOM 1785 N N . THR A 1 245 ? 19.446 -6.007 -28.856 1.00 97.81 245 THR A N 1
ATOM 1786 C CA . THR A 1 245 ? 19.894 -7.330 -28.416 1.00 97.81 245 THR A CA 1
ATOM 1787 C C . THR A 1 245 ? 21.363 -7.252 -28.015 1.00 97.81 245 THR A C 1
ATOM 1789 O O . THR A 1 245 ? 22.044 -6.282 -28.326 1.00 97.81 245 THR A O 1
ATOM 1792 N N . ALA A 1 246 ? 21.898 -8.287 -27.365 1.00 96.81 246 ALA A N 1
ATOM 1793 C CA . ALA A 1 246 ? 23.327 -8.325 -27.047 1.00 96.81 246 ALA A CA 1
ATOM 1794 C C . ALA A 1 246 ? 24.232 -8.279 -28.298 1.00 96.81 246 ALA A C 1
ATOM 1796 O O . ALA A 1 246 ? 25.361 -7.814 -28.204 1.00 96.81 246 ALA A O 1
ATOM 1797 N N . ASN A 1 247 ? 23.738 -8.733 -29.457 1.00 97.38 247 ASN A N 1
ATOM 1798 C CA . ASN A 1 247 ? 24.535 -8.836 -30.681 1.00 97.38 247 ASN A CA 1
ATOM 1799 C C . ASN A 1 247 ? 24.672 -7.508 -31.434 1.00 97.38 247 ASN A C 1
ATOM 1801 O O . ASN A 1 247 ? 25.668 -7.320 -32.118 1.00 97.38 247 ASN A O 1
ATOM 1805 N N . ASN A 1 248 ? 23.681 -6.619 -31.335 1.00 97.38 248 ASN A N 1
ATOM 1806 C CA . ASN A 1 248 ? 23.668 -5.317 -32.016 1.00 97.38 248 ASN A CA 1
ATOM 1807 C C . ASN A 1 248 ? 23.796 -4.133 -31.041 1.00 97.38 248 ASN A C 1
ATOM 1809 O O . ASN A 1 248 ? 23.680 -2.985 -31.457 1.00 97.38 248 ASN A O 1
ATOM 1813 N N . LEU A 1 249 ? 24.025 -4.397 -29.748 1.00 97.88 249 LEU A N 1
ATOM 1814 C CA . LEU A 1 249 ? 24.109 -3.371 -28.707 1.00 97.88 249 LEU A CA 1
ATOM 1815 C C . LEU A 1 249 ? 25.197 -2.332 -29.000 1.00 97.88 249 LEU A C 1
ATOM 1817 O O . LEU A 1 249 ? 24.950 -1.139 -28.855 1.00 97.88 249 LEU A O 1
ATOM 1821 N N . ASP A 1 250 ? 26.380 -2.780 -29.415 1.00 97.19 250 ASP A N 1
ATOM 1822 C CA . ASP A 1 250 ? 27.532 -1.898 -29.635 1.00 97.19 250 ASP A CA 1
ATOM 1823 C C . ASP A 1 250 ? 27.317 -0.994 -30.852 1.00 97.19 250 ASP A C 1
ATOM 1825 O O . ASP A 1 250 ? 27.553 0.211 -30.771 1.00 97.19 250 ASP A O 1
ATOM 1829 N N . ASP A 1 251 ? 26.768 -1.553 -31.933 1.00 97.50 251 ASP A N 1
ATOM 1830 C CA . ASP A 1 251 ? 26.416 -0.806 -33.143 1.00 97.50 251 ASP A CA 1
ATOM 1831 C C . ASP A 1 251 ? 25.321 0.234 -32.866 1.00 97.50 251 ASP A C 1
ATOM 1833 O O . ASP A 1 251 ? 25.374 1.355 -33.374 1.00 97.50 251 ASP A O 1
ATOM 1837 N N . ILE A 1 252 ? 24.335 -0.119 -32.034 1.00 98.00 252 ILE A N 1
ATOM 1838 C CA . ILE A 1 252 ? 23.258 0.787 -31.622 1.00 98.00 252 ILE A CA 1
ATOM 1839 C C . ILE A 1 252 ? 23.800 1.914 -30.744 1.00 98.00 252 ILE A C 1
ATOM 1841 O O . ILE A 1 252 ? 23.459 3.070 -30.977 1.00 98.00 252 ILE A O 1
ATOM 1845 N N . LEU A 1 253 ? 24.649 1.606 -29.760 1.00 97.31 253 LEU A N 1
ATOM 1846 C CA . LEU A 1 253 ? 25.257 2.623 -28.898 1.00 97.31 253 LEU A CA 1
ATOM 1847 C C . LEU A 1 253 ? 26.107 3.605 -29.714 1.00 97.31 253 LEU A C 1
ATOM 1849 O O . LEU A 1 253 ? 25.946 4.810 -29.542 1.00 97.31 253 LEU A O 1
ATOM 1853 N N . SER A 1 254 ? 26.920 3.106 -30.652 1.00 95.81 254 SER A N 1
ATOM 1854 C CA . SER A 1 254 ? 27.692 3.954 -31.571 1.00 95.81 254 SER A CA 1
ATOM 1855 C C . SER A 1 254 ? 26.783 4.827 -32.439 1.00 95.81 254 SER A C 1
ATOM 1857 O O . SER A 1 254 ? 27.051 6.010 -32.611 1.00 95.81 254 SER A O 1
ATOM 1859 N N . ALA A 1 255 ? 25.681 4.277 -32.960 1.00 95.56 255 ALA A N 1
ATOM 1860 C CA . ALA A 1 255 ? 24.743 5.041 -33.780 1.00 95.56 255 ALA A CA 1
ATOM 1861 C C . ALA A 1 255 ? 24.010 6.137 -32.986 1.00 95.56 255 ALA A C 1
ATOM 1863 O O . ALA A 1 255 ? 23.704 7.192 -33.539 1.00 95.56 255 ALA A O 1
ATOM 1864 N N . ILE A 1 256 ? 23.720 5.898 -31.704 1.00 95.44 256 ILE A N 1
ATOM 1865 C CA . ILE A 1 256 ? 23.121 6.897 -30.808 1.00 95.44 256 ILE A CA 1
ATOM 1866 C C . ILE A 1 256 ? 24.130 8.010 -30.493 1.00 95.44 256 ILE A C 1
ATOM 1868 O O . ILE A 1 256 ? 23.750 9.179 -30.494 1.00 95.44 256 ILE A O 1
ATOM 1872 N N . GLU A 1 257 ? 25.398 7.666 -30.252 1.00 94.12 257 GLU A N 1
ATOM 1873 C CA . GLU A 1 257 ? 26.483 8.633 -30.032 1.00 94.12 257 GLU A CA 1
ATOM 1874 C C . GLU A 1 257 ? 26.692 9.528 -31.264 1.00 94.12 257 GLU A C 1
ATOM 1876 O O . GLU A 1 257 ? 26.701 10.755 -31.139 1.00 94.12 257 GLU A O 1
ATOM 1881 N N . ASP A 1 258 ? 26.737 8.936 -32.461 1.00 92.06 258 ASP A N 1
ATOM 1882 C CA . ASP A 1 258 ? 26.799 9.675 -33.726 1.00 92.06 258 ASP A CA 1
ATOM 1883 C C . ASP A 1 258 ? 25.597 10.624 -33.873 1.00 92.06 258 ASP A C 1
ATOM 1885 O O . ASP A 1 258 ? 25.770 11.817 -34.125 1.00 92.06 258 ASP A O 1
ATOM 1889 N N . ALA A 1 259 ? 24.373 10.124 -33.655 1.00 91.12 259 ALA A N 1
ATOM 1890 C CA . ALA A 1 259 ? 23.147 10.918 -33.763 1.00 91.12 259 ALA A CA 1
ATOM 1891 C C . ALA A 1 259 ? 23.084 12.076 -32.751 1.00 91.12 259 ALA A C 1
ATOM 1893 O O . ALA A 1 259 ? 22.518 13.128 -33.054 1.00 91.12 259 ALA A O 1
ATOM 1894 N N . TYR A 1 260 ? 23.665 11.901 -31.562 1.00 89.81 260 TYR A N 1
ATOM 1895 C CA . TYR A 1 260 ? 23.762 12.943 -30.541 1.00 89.81 260 TYR A CA 1
ATOM 1896 C C . TYR A 1 260 ? 24.789 14.026 -30.899 1.00 89.81 260 TYR A C 1
ATOM 1898 O O . TYR A 1 260 ? 24.567 15.206 -30.621 1.00 89.81 260 TYR A O 1
ATOM 1906 N N . HIS A 1 261 ? 25.901 13.648 -31.534 1.00 86.12 261 HIS A N 1
ATOM 1907 C CA . HIS A 1 261 ? 26.955 14.578 -31.945 1.00 86.12 261 HIS A CA 1
ATOM 1908 C C . HIS A 1 261 ? 26.732 15.222 -33.319 1.00 86.12 261 HIS A C 1
ATOM 1910 O O . HIS A 1 261 ? 27.408 16.204 -33.647 1.00 86.12 261 HIS A O 1
ATOM 1916 N N . GLU A 1 262 ? 25.785 14.727 -34.118 1.00 83.06 262 GLU A N 1
ATOM 1917 C CA . GLU A 1 262 ? 25.390 15.355 -35.376 1.00 83.06 262 GLU A CA 1
ATOM 1918 C C . GLU A 1 262 ? 24.866 16.783 -35.145 1.00 83.06 262 GLU A C 1
ATOM 1920 O O . GLU A 1 262 ? 23.766 17.014 -34.639 1.00 83.06 262 GLU A O 1
ATOM 1925 N N . ILE A 1 263 ? 25.645 17.774 -35.589 1.00 61.59 263 ILE A N 1
ATOM 1926 C CA . ILE A 1 263 ? 25.195 19.165 -35.661 1.00 61.59 263 ILE A CA 1
ATOM 1927 C C . ILE A 1 263 ? 24.173 19.265 -36.793 1.00 61.59 263 ILE A C 1
ATOM 1929 O O . ILE A 1 263 ? 24.532 19.346 -37.970 1.00 61.59 263 ILE A O 1
ATOM 1933 N N . ARG A 1 264 ? 22.891 19.268 -36.436 1.00 64.88 264 ARG A N 1
ATOM 1934 C CA . ARG A 1 264 ? 21.803 19.487 -37.389 1.00 64.88 264 ARG A CA 1
ATOM 1935 C C . ARG A 1 264 ? 21.569 20.979 -37.646 1.00 64.88 264 ARG A C 1
ATOM 1937 O O . ARG A 1 264 ? 21.967 21.834 -36.852 1.00 64.88 264 ARG A O 1
ATOM 1944 N N . GLY A 1 265 ? 20.987 21.309 -38.800 1.00 59.97 265 GLY A N 1
ATOM 1945 C CA . GLY A 1 265 ? 20.761 22.697 -39.206 1.00 59.97 265 GLY A CA 1
ATOM 1946 C C . GLY A 1 265 ? 19.785 23.428 -38.268 1.00 59.97 265 GLY A C 1
ATOM 1947 O O . GLY A 1 265 ? 19.090 22.793 -37.481 1.00 59.97 265 GLY A O 1
ATOM 1948 N N . PRO A 1 266 ? 19.652 24.765 -38.366 1.00 61.78 266 PRO A N 1
ATOM 1949 C CA . PRO A 1 266 ? 18.850 25.575 -37.435 1.00 61.78 266 PRO A CA 1
ATOM 1950 C C . PRO A 1 266 ? 17.335 25.280 -37.429 1.00 61.78 266 PRO A C 1
ATOM 1952 O O . PRO A 1 266 ? 16.608 25.884 -36.644 1.00 61.78 266 PRO A O 1
ATOM 1955 N N . PHE A 1 267 ? 16.854 24.391 -38.302 1.00 62.03 267 PHE A N 1
ATOM 1956 C CA . PHE A 1 267 ? 15.446 23.998 -38.420 1.00 62.03 267 PHE A CA 1
ATOM 1957 C C . PHE A 1 267 ? 15.188 22.524 -38.084 1.00 62.03 267 PHE A C 1
ATOM 1959 O O . PHE A 1 267 ? 14.035 22.098 -38.107 1.00 62.03 267 PHE A O 1
ATOM 1966 N N . ASP A 1 268 ? 16.229 21.753 -37.772 1.00 69.06 268 ASP A N 1
ATOM 1967 C CA . ASP A 1 268 ? 16.079 20.353 -37.394 1.00 69.06 268 ASP A CA 1
ATOM 1968 C C . ASP A 1 268 ? 15.787 20.245 -35.896 1.00 69.06 268 ASP A C 1
ATOM 1970 O O . ASP A 1 268 ? 16.406 20.920 -35.070 1.00 69.06 268 ASP A O 1
ATOM 1974 N N . THR A 1 269 ? 14.846 19.377 -35.522 1.00 69.38 269 THR A N 1
ATOM 1975 C CA . THR A 1 269 ? 14.632 19.044 -34.111 1.00 69.38 269 THR A CA 1
ATOM 1976 C C . THR A 1 269 ? 15.890 18.357 -33.569 1.00 69.38 269 THR A C 1
ATOM 1978 O O . THR A 1 269 ? 16.322 17.361 -34.165 1.00 69.38 269 THR A O 1
ATOM 1981 N N . PRO A 1 270 ? 16.496 18.862 -32.478 1.00 79.06 270 PRO A N 1
ATOM 1982 C CA . PRO A 1 270 ? 17.687 18.250 -31.910 1.00 79.06 270 PRO A CA 1
ATOM 1983 C C . PRO A 1 270 ? 17.347 16.861 -31.372 1.00 79.06 270 PRO A C 1
ATOM 1985 O O . PRO A 1 270 ? 16.302 16.676 -30.750 1.00 79.06 270 PRO A O 1
ATOM 1988 N N . PHE A 1 271 ? 18.239 15.903 -31.616 1.00 84.25 271 PHE A N 1
ATOM 1989 C CA . PHE A 1 271 ? 18.136 14.562 -31.055 1.00 84.25 271 PHE A CA 1
ATOM 1990 C C . PHE A 1 271 ? 18.186 14.623 -29.524 1.00 84.25 271 PHE A C 1
ATOM 1992 O O . PHE A 1 271 ? 19.059 15.275 -28.946 1.00 84.25 271 PHE A O 1
ATOM 1999 N N . SER A 1 272 ? 17.254 13.946 -28.862 1.00 89.81 272 SER A N 1
ATOM 2000 C CA . SER A 1 272 ? 17.142 13.903 -27.411 1.00 89.81 272 SER A CA 1
ATOM 2001 C C . SER A 1 272 ? 17.445 12.508 -26.873 1.00 89.81 272 SER A C 1
ATOM 2003 O O . SER A 1 272 ? 16.698 11.557 -27.095 1.00 89.81 272 SER A O 1
ATOM 2005 N N . LEU A 1 273 ? 18.501 12.405 -26.059 1.00 89.88 273 LEU A N 1
ATOM 2006 C CA . LEU A 1 273 ? 18.858 11.173 -25.343 1.00 89.88 273 LEU A CA 1
ATOM 2007 C C . LEU A 1 273 ? 17.810 10.743 -24.304 1.00 89.88 273 LEU A C 1
ATOM 2009 O O . LEU A 1 273 ? 17.825 9.604 -23.843 1.00 89.88 273 LEU A O 1
ATOM 2013 N N . THR A 1 274 ? 16.891 11.638 -23.938 1.00 90.69 274 THR A N 1
ATOM 2014 C CA . THR A 1 274 ? 15.792 11.362 -23.008 1.00 90.69 274 THR A CA 1
ATOM 2015 C C . THR A 1 274 ? 14.463 11.100 -23.723 1.00 90.69 274 THR A C 1
ATOM 2017 O O . THR A 1 274 ? 13.456 10.851 -23.062 1.00 90.69 274 THR A O 1
ATOM 2020 N N . SER A 1 275 ? 14.439 11.113 -25.062 1.00 94.12 275 SER A N 1
ATOM 2021 C CA . SER A 1 275 ? 13.271 10.767 -25.878 1.00 94.12 275 SER A CA 1
ATOM 2022 C C . SER A 1 275 ? 13.341 9.304 -26.312 1.00 94.12 275 SER A C 1
ATOM 2024 O O . SER A 1 275 ? 14.210 8.913 -27.090 1.00 94.12 275 SER A O 1
ATOM 2026 N N . ARG A 1 276 ? 12.383 8.480 -25.859 1.00 95.56 276 ARG A N 1
ATOM 2027 C CA . ARG A 1 276 ? 12.244 7.091 -26.337 1.00 95.56 276 ARG A CA 1
ATOM 2028 C C . ARG A 1 276 ? 12.115 7.042 -27.860 1.00 95.56 276 ARG A C 1
ATOM 2030 O O . ARG A 1 276 ? 12.711 6.171 -28.488 1.00 95.56 276 ARG A O 1
ATOM 2037 N N . ASP A 1 277 ? 11.331 7.946 -28.437 1.00 95.06 277 ASP A N 1
ATOM 2038 C CA . ASP A 1 277 ? 11.035 7.933 -29.869 1.00 95.06 277 ASP A CA 1
ATOM 2039 C C . ASP A 1 277 ? 12.287 8.250 -30.695 1.00 95.06 277 ASP A C 1
ATOM 2041 O O . ASP A 1 277 ? 12.521 7.604 -31.717 1.00 95.06 277 ASP A O 1
ATOM 2045 N N . ASP A 1 278 ? 13.143 9.151 -30.207 1.00 94.38 278 ASP A N 1
ATOM 2046 C CA . ASP A 1 278 ? 14.416 9.478 -30.851 1.00 94.38 278 ASP A CA 1
ATOM 2047 C C . ASP A 1 278 ? 15.367 8.274 -30.796 1.00 94.38 278 ASP A C 1
ATOM 2049 O O . ASP A 1 278 ? 15.919 7.871 -31.823 1.00 94.38 278 ASP A O 1
ATOM 2053 N N . LEU A 1 279 ? 15.499 7.629 -29.629 1.00 95.88 279 LEU A N 1
ATOM 2054 C CA . LEU A 1 279 ? 16.305 6.411 -29.495 1.00 95.88 279 LEU A CA 1
ATOM 2055 C C . LEU A 1 279 ? 15.778 5.279 -30.393 1.00 95.88 279 LEU A C 1
ATOM 2057 O O . LEU A 1 279 ? 16.556 4.616 -31.079 1.00 95.88 279 LEU A O 1
ATOM 2061 N N . GLN A 1 280 ? 14.459 5.062 -30.430 1.00 97.62 280 GLN A N 1
ATOM 2062 C CA . GLN A 1 280 ? 13.841 4.036 -31.272 1.00 97.62 280 GLN A CA 1
ATOM 2063 C C . GLN A 1 280 ? 14.036 4.333 -32.763 1.00 97.62 280 GLN A C 1
ATOM 2065 O O . GLN A 1 280 ? 14.239 3.402 -33.544 1.00 97.62 280 GLN A O 1
ATOM 2070 N N . ALA A 1 281 ? 14.006 5.606 -33.169 1.00 94.56 281 ALA A N 1
ATOM 2071 C CA . ALA A 1 281 ? 14.280 6.004 -34.543 1.00 94.56 281 ALA A CA 1
ATOM 2072 C C . ALA A 1 281 ? 15.696 5.598 -34.972 1.00 94.56 281 ALA A C 1
ATOM 2074 O O . ALA A 1 281 ? 15.849 5.075 -36.072 1.00 94.56 281 ALA A O 1
ATOM 2075 N N . VAL A 1 282 ? 16.703 5.749 -34.103 1.00 94.50 282 VAL A N 1
ATOM 2076 C CA . VAL A 1 282 ? 18.076 5.290 -34.381 1.00 94.50 282 VAL A CA 1
ATOM 2077 C C . VAL A 1 282 ? 18.135 3.769 -34.492 1.00 94.50 282 VAL A C 1
ATOM 2079 O O . VAL A 1 282 ? 18.679 3.256 -35.471 1.00 94.50 282 VAL A O 1
ATOM 2082 N N . VAL A 1 283 ? 17.521 3.042 -33.552 1.00 96.25 283 VAL A N 1
ATOM 2083 C CA . VAL A 1 283 ? 17.487 1.569 -33.590 1.00 96.25 283 VAL A CA 1
ATOM 2084 C C . VAL A 1 283 ? 16.860 1.051 -34.887 1.00 96.25 283 VAL A C 1
ATOM 2086 O O . VAL A 1 283 ? 17.367 0.102 -35.465 1.00 96.25 283 VAL A O 1
ATOM 2089 N N . ASN A 1 284 ? 15.823 1.706 -35.412 1.00 95.69 284 ASN A N 1
ATOM 2090 C CA . ASN A 1 284 ? 15.169 1.299 -36.662 1.00 95.69 284 ASN A CA 1
ATOM 2091 C C . ASN A 1 284 ? 16.044 1.469 -37.926 1.00 95.69 284 ASN A C 1
ATOM 2093 O O . ASN A 1 284 ? 15.637 1.033 -39.004 1.00 95.69 284 ASN A O 1
ATOM 2097 N N . THR A 1 285 ? 17.213 2.116 -37.826 1.00 91.50 285 THR A N 1
ATOM 2098 C CA . THR A 1 285 ? 18.159 2.323 -38.944 1.00 91.50 285 THR A CA 1
ATOM 2099 C C . THR A 1 285 ? 19.331 1.335 -38.966 1.00 91.50 285 THR A C 1
ATOM 2101 O O . THR A 1 285 ? 20.211 1.453 -39.827 1.00 91.50 285 THR A O 1
ATOM 2104 N N . ARG A 1 286 ? 19.375 0.395 -38.020 1.00 84.50 286 ARG A N 1
ATOM 2105 C CA . ARG A 1 286 ? 20.448 -0.588 -37.831 1.00 84.50 286 ARG A CA 1
ATOM 2106 C C . ARG A 1 286 ? 19.871 -1.998 -37.809 1.00 84.50 286 ARG A C 1
ATOM 2108 O O . ARG A 1 286 ? 20.511 -2.877 -38.422 1.00 84.50 286 ARG A O 1
#

Sequence (286 aa):
MLPNGADGKFGGQANATRDLLLTGAYEAKQQYVPPGKPSKKPEEEEPPAPASTYVPIPEVVTPSQLATPTADLASGVVQSGTQVSLSATSGATIYYTTDGSTPTRTNGLVYSVPIVVNSAMTIKALAVQDGMRDSDIMSSSYTIIVTKSALDLINEASASRNWTDVTVTTFGDAGVTGVTSDNLTYVQEYLEYGATTRTSAQIQAIVNEVRAGLALTEISNYIMDSSFTKPSATTFAAAGVTGVTANNLDDILSAIEDAYHEIRGPFDTPFSLTSRDDLQAVVNTR

InterPro domains:
  IPR059177 GH29D-like, beta-sandwich domain [PF13290] (74-138)

Secondary structure (DSSP, 8-state):
--PPPTT---SS-----S-S---S---------PPP-----PPPPPPPPPPP-PPPPPP--PPPBPPPPEESS-SEEE-TTEEE-EE-STTPEEEEESBSPPP-TT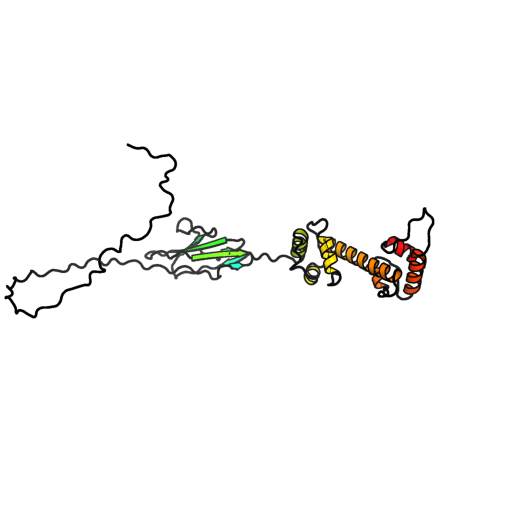TSEEP-SPEEE-SSEEEEEEEE-TTSBPPPPEEEEEEE-----HHHHHHHHHHHT--TT--HHHHHHTT--S--TTTHHHHHHHHHTT-----HHHHHHHHHHHHHHHHHHHHHHHHH-TTSPPPPHHHHHHTT--S--TTTHHHHHHHHHHHHH----TTSPPP-TT-HHHHHHHHTT-

Organism: NCBI:txid2419778

Radius of gyration: 44.21 Å; chains: 1; bounding box: 68×62×142 Å

Foldseek 3Di:
DDDDDPPPDPDDDDDDDDDPPDDDDDDDDDDDDDDDDDDDDDDDDDDDDDDDDDDDDPDPDDAAEWAEKDWPDAAEEDAQFDWIDIDGPPQWWKFKDWAPDATDPPPTDTDDGTDGHRAWTKIKIKTDHPRHHIYDIDIGTYHYDDDDQLLRLLLVCLQVVNCPPNDPVSLVSLVADDDDPVQPVVLSVQCNVVRDRDHNVRSNVSSLVSQLQVLLVQLVCCLVPVVGDQRALVSLVSVVAPQDHPVCSVVLSVLLSVLQPDPDDPPDDRQDSSDNVSSNVSSVVD